Protein AF-A0A1W9SQS2-F1 (afdb_monomer_lite)

Sequence (354 aa):
MLYKYLKILIVVFVVSATQNLIAQIPEGYYSTTDGLTGEALKTALYNIIKNHVEFPYTSSGTDVWDILKETDKDTVNPENVILLYTGWTMDAALEYNNENGWSREHVWAKSHGDFGTEKGAGTDVHAIRPSDITVNSARSNHDFSAGGNIYIDADGTTGCRRTSNSWEPRDVVKGDVARMIFYMATRYEGEGEEPDLEIVDYVNSSQNKEPIHGKFSDLYEWHLKDTVSSWEQNRNDIIYYQYQGNRNPFIDHPEFVEKIWGNFVFANKIEDIYQINVYPNPFNNYINVELGCKDVNSNKIKIQLFDVYGKLLRNIKSDSSLVSIPCSDLSTGIYIMKFIFIDNSVKRKILFKN

Secondary structure (DSSP, 8-state):
---------------------PPP--TTTTGGGTT--HHHHHHHHHHHHSSPPPPPSS-SSS-HHHHHHHHTB-SS-TTEEE-TTT--EEETT-BT-TTSSEEEEESS-TTTTT-TTSTTTTT-TTSEEEEEHHHHHHHTTPEES--SEEEEETTEEEEEEE-SSEEE--GGGHHHHHHHHHHHHHH-B--TTS-B-EE-SSSS--TT--SEE--HHHHHHHHHHSPPPHHHHHHHHHIIIIISS---HHHH-TTHHHHHHHHHHHHHHHHHHH-EEEE-SS-SSEEEEEE--SS-S---EEEEEEETT--EEEEEEE-SSEEEEE-TTSPSSEEEEEEEETTT----EEEEE-

pLDDT: mean 87.2, std 16.37, range [36.44, 98.88]

Radius of gyration: 26.33 Å; chains: 1; bounding box: 63×77×102 Å

Structure (mmCIF, N/CA/C/O backbone):
data_AF-A0A1W9SQS2-F1
#
_entry.id   AF-A0A1W9SQS2-F1
#
loop_
_atom_site.group_PDB
_atom_site.id
_atom_site.type_symbol
_atom_site.label_atom_id
_atom_site.label_alt_id
_atom_site.label_comp_id
_atom_site.label_asym_id
_atom_site.label_entity_id
_atom_site.label_seq_id
_atom_site.pdbx_PDB_ins_code
_atom_site.Cartn_x
_atom_site.Cartn_y
_atom_site.Cartn_z
_atom_site.occupancy
_atom_site.B_iso_or_equiv
_atom_site.auth_seq_id
_atom_site.auth_comp_id
_atom_site.auth_asym_id
_atom_site.auth_atom_id
_atom_site.pdbx_PDB_model_num
ATOM 1 N N . MET A 1 1 ? -1.241 -54.318 -63.470 1.00 48.81 1 MET A N 1
ATOM 2 C CA . MET A 1 1 ? -0.338 -54.403 -62.304 1.00 48.81 1 MET A CA 1
ATOM 3 C C . MET A 1 1 ? 0.386 -53.077 -62.142 1.00 48.81 1 MET A C 1
ATOM 5 O O . MET A 1 1 ? 1.302 -52.839 -62.910 1.00 48.81 1 MET A O 1
ATOM 9 N N . LEU A 1 2 ? -0.038 -52.224 -61.205 1.00 36.44 2 LEU A N 1
ATOM 10 C CA . LEU A 1 2 ? 0.847 -51.399 -60.370 1.00 36.44 2 LEU A CA 1
ATOM 11 C C . LEU A 1 2 ? -0.019 -50.633 -59.354 1.00 36.44 2 LEU A C 1
ATOM 13 O O . LEU A 1 2 ? -0.795 -49.755 -59.715 1.00 36.44 2 LEU A O 1
ATOM 17 N N . TYR A 1 3 ? 0.111 -51.005 -58.081 1.00 47.28 3 TYR A N 1
ATOM 18 C CA . TYR A 1 3 ? -0.191 -50.138 -56.941 1.00 47.28 3 TYR A CA 1
ATOM 19 C C . TYR A 1 3 ? 0.595 -48.821 -57.080 1.00 47.28 3 TYR A C 1
ATOM 21 O O . TYR A 1 3 ? 1.668 -48.854 -57.682 1.00 47.28 3 TYR A O 1
ATOM 29 N N . LYS A 1 4 ? 0.138 -47.718 -56.457 1.00 42.28 4 LYS A N 1
ATOM 30 C CA . LYS A 1 4 ? 0.936 -46.947 -55.472 1.00 42.28 4 LYS A CA 1
ATOM 31 C C . LYS A 1 4 ? 0.263 -45.634 -55.003 1.00 42.28 4 LYS A C 1
ATOM 33 O O . LYS A 1 4 ? 0.210 -44.648 -55.721 1.00 42.28 4 LYS A O 1
ATOM 38 N N . TYR A 1 5 ? -0.120 -45.668 -53.723 1.00 43.69 5 TYR A N 1
ATOM 39 C CA . TYR A 1 5 ? -0.080 -44.608 -52.702 1.00 43.69 5 TYR A CA 1
ATOM 40 C C . TYR A 1 5 ? -1.020 -43.394 -52.782 1.00 43.69 5 TYR A C 1
ATOM 42 O O . TYR A 1 5 ? -0.670 -42.317 -53.253 1.00 43.69 5 TYR A O 1
ATOM 50 N N . LEU A 1 6 ? -2.152 -43.550 -52.092 1.00 44.25 6 LEU A N 1
ATOM 51 C CA . LEU A 1 6 ? -2.862 -42.488 -51.383 1.00 44.25 6 LEU A CA 1
ATOM 52 C C . LEU A 1 6 ? -1.983 -42.012 -50.204 1.00 44.25 6 LEU A C 1
ATOM 54 O O . LEU A 1 6 ? -1.820 -42.737 -49.224 1.00 44.25 6 LEU A O 1
ATOM 58 N N . LYS A 1 7 ? -1.372 -40.825 -50.296 1.00 39.62 7 LYS A N 1
ATOM 59 C CA . LYS A 1 7 ? -0.742 -40.158 -49.144 1.00 39.62 7 LYS A CA 1
ATOM 60 C C . LYS A 1 7 ? -1.776 -39.242 -48.493 1.00 39.62 7 LYS A C 1
ATOM 62 O O . LYS A 1 7 ? -1.996 -38.129 -48.956 1.00 39.62 7 LYS A O 1
ATOM 67 N N . ILE A 1 8 ? -2.410 -39.727 -47.430 1.00 46.62 8 ILE A N 1
ATOM 68 C CA . ILE A 1 8 ? -3.170 -38.883 -46.504 1.00 46.62 8 ILE A CA 1
ATOM 69 C C . ILE A 1 8 ? -2.138 -38.088 -45.700 1.00 46.62 8 ILE A C 1
ATOM 71 O O . ILE A 1 8 ? -1.376 -38.654 -44.918 1.00 46.62 8 ILE A O 1
ATOM 75 N N . LEU A 1 9 ? -2.074 -36.782 -45.946 1.00 42.00 9 LEU A N 1
ATOM 76 C CA . LEU A 1 9 ? -1.275 -35.850 -45.162 1.00 42.00 9 LEU A CA 1
ATOM 77 C C . LEU A 1 9 ? -2.072 -35.527 -43.887 1.00 42.00 9 LEU A C 1
ATOM 79 O O . LEU A 1 9 ? -2.960 -34.679 -43.909 1.00 42.00 9 LEU A O 1
ATOM 83 N N . ILE A 1 10 ? -1.811 -36.238 -42.788 1.00 46.97 10 ILE A N 1
ATOM 84 C CA . ILE A 1 10 ? -2.313 -35.833 -41.469 1.00 46.97 10 ILE A CA 1
ATOM 85 C C . ILE A 1 10 ? -1.389 -34.719 -40.980 1.00 46.97 10 ILE A C 1
ATOM 87 O O . ILE A 1 10 ? -0.289 -34.977 -40.494 1.00 46.97 10 ILE A O 1
ATOM 91 N N . VAL A 1 11 ? -1.819 -33.471 -41.150 1.00 48.38 11 VAL A N 1
ATOM 92 C CA . VAL A 1 11 ? -1.207 -32.328 -40.469 1.00 48.38 11 VAL A CA 1
ATOM 93 C C . VAL A 1 11 ? -1.684 -32.381 -39.021 1.00 48.38 11 VAL A C 1
ATOM 95 O O . VAL A 1 11 ? -2.806 -31.987 -38.712 1.00 48.38 11 VAL A O 1
ATOM 98 N N . VAL A 1 12 ? -0.854 -32.928 -38.134 1.00 46.06 12 VAL A N 1
ATOM 99 C CA . VAL A 1 12 ? -1.066 -32.819 -36.688 1.00 46.06 12 VAL A CA 1
ATOM 100 C C . VAL A 1 12 ? -0.659 -31.405 -36.288 1.00 46.06 12 VAL A C 1
ATOM 102 O O . VAL A 1 12 ? 0.525 -31.092 -36.192 1.00 46.06 12 VAL A O 1
ATOM 105 N N . PHE A 1 13 ? -1.648 -30.535 -36.099 1.00 45.31 13 PHE A N 1
ATOM 106 C CA . PHE A 1 13 ? -1.453 -29.235 -35.470 1.00 45.31 13 PHE A CA 1
ATOM 107 C C . PHE A 1 13 ? -1.205 -29.486 -33.976 1.00 45.31 13 PHE A C 1
ATOM 109 O O . PHE A 1 13 ? -2.142 -29.698 -33.207 1.00 45.31 13 PHE A O 1
ATOM 116 N N . VAL A 1 14 ? 0.063 -29.539 -33.563 1.00 46.09 14 VAL A N 1
ATOM 117 C CA . VAL A 1 14 ? 0.416 -29.517 -32.140 1.00 46.09 14 VAL A CA 1
ATOM 118 C C . VAL A 1 14 ? 0.237 -28.077 -31.675 1.00 46.09 14 VAL A C 1
ATOM 120 O O . VAL A 1 14 ? 1.126 -27.246 -31.829 1.00 46.09 14 VAL A O 1
ATOM 123 N N . VAL A 1 15 ? -0.947 -27.766 -31.152 1.00 48.12 15 VAL A N 1
ATOM 124 C CA . VAL A 1 15 ? -1.151 -26.558 -30.353 1.00 48.12 15 VAL A CA 1
ATOM 125 C C . VAL A 1 15 ? -0.435 -26.807 -29.031 1.00 48.12 15 VAL A C 1
ATOM 127 O O . VAL A 1 15 ? -0.965 -27.460 -28.136 1.00 48.12 15 VAL A O 1
ATOM 130 N N . SER A 1 16 ? 0.808 -26.345 -28.924 1.00 50.16 16 SER A N 1
ATOM 131 C CA . SER A 1 16 ? 1.494 -26.220 -27.643 1.00 50.16 16 SER A CA 1
ATOM 132 C C . SER A 1 16 ? 0.783 -25.129 -26.846 1.00 50.16 16 SER A C 1
ATOM 134 O O . SER A 1 16 ? 1.109 -23.950 -26.960 1.00 50.16 16 SER A O 1
ATOM 136 N N . ALA A 1 17 ? -0.240 -25.521 -26.088 1.00 46.16 17 ALA A N 1
ATOM 137 C CA . ALA A 1 17 ? -0.819 -24.681 -25.055 1.00 46.16 17 ALA A CA 1
ATOM 138 C C . ALA A 1 17 ? 0.253 -24.491 -23.978 1.00 46.16 17 ALA A C 1
ATOM 140 O O . ALA A 1 17 ? 0.501 -25.385 -23.171 1.00 46.16 17 ALA A O 1
ATOM 141 N N . THR A 1 18 ? 0.933 -23.348 -23.996 1.00 43.19 18 THR A N 1
ATOM 142 C CA . THR A 1 18 ? 1.739 -22.895 -22.865 1.00 43.19 18 THR A CA 1
ATOM 143 C C . THR A 1 18 ? 0.769 -22.609 -21.727 1.00 43.19 18 THR A C 1
ATOM 145 O O . THR A 1 18 ? 0.146 -21.550 -21.672 1.00 43.19 18 THR A O 1
ATOM 148 N N . GLN A 1 19 ? 0.555 -23.598 -20.864 1.00 40.56 19 GLN A N 1
ATOM 149 C CA . GLN A 1 19 ? -0.128 -23.373 -19.602 1.00 40.56 19 GLN A CA 1
ATOM 150 C C . GLN A 1 19 ? 0.825 -22.549 -18.738 1.00 40.56 19 GLN A C 1
ATOM 152 O O . GLN A 1 19 ? 1.837 -23.066 -18.270 1.00 40.56 19 GLN A O 1
ATOM 157 N N . ASN A 1 20 ? 0.528 -21.260 -18.574 1.00 43.19 20 ASN A N 1
ATOM 158 C CA . ASN A 1 20 ? 1.129 -20.473 -17.507 1.00 43.19 20 ASN A CA 1
ATOM 159 C C . ASN A 1 20 ? 0.645 -21.099 -16.196 1.00 43.19 20 ASN A C 1
ATOM 161 O O . ASN A 1 20 ? -0.518 -20.949 -15.822 1.00 43.19 20 ASN A O 1
ATOM 165 N N . LEU A 1 21 ? 1.507 -21.889 -15.560 1.00 48.47 21 LEU A N 1
ATOM 166 C CA . LEU A 1 21 ? 1.295 -22.363 -14.201 1.00 48.47 21 LEU A CA 1
ATOM 167 C C . LEU A 1 21 ? 1.364 -21.126 -13.302 1.00 48.47 21 LEU A C 1
ATOM 169 O O . LEU A 1 21 ? 2.455 -20.641 -13.020 1.00 48.47 21 LEU A O 1
ATOM 173 N N . ILE A 1 22 ? 0.209 -20.592 -12.901 1.00 57.31 22 ILE A N 1
ATOM 174 C CA . ILE A 1 22 ? 0.148 -19.674 -11.758 1.00 57.31 22 ILE A CA 1
ATOM 175 C C . ILE A 1 22 ? 0.667 -20.472 -10.565 1.00 57.31 22 ILE A C 1
ATOM 177 O O . ILE A 1 22 ? 0.225 -21.608 -10.350 1.00 57.31 22 ILE A O 1
ATOM 181 N N . ALA A 1 23 ? 1.647 -19.933 -9.845 1.00 71.88 23 ALA A N 1
ATOM 182 C CA . ALA A 1 23 ? 2.181 -20.649 -8.707 1.00 71.88 23 ALA A CA 1
ATOM 183 C C . ALA A 1 23 ? 1.129 -20.617 -7.588 1.00 71.88 23 ALA A C 1
ATOM 185 O O . ALA A 1 23 ? 0.500 -19.602 -7.305 1.00 71.88 23 ALA A O 1
ATOM 186 N N . GLN A 1 24 ? 0.845 -21.777 -7.005 1.00 84.25 24 GLN A N 1
ATOM 187 C CA . GLN A 1 24 ? -0.217 -21.897 -6.012 1.00 84.25 24 GLN A CA 1
ATOM 188 C C . GLN A 1 24 ? 0.295 -21.444 -4.647 1.00 84.25 24 GLN A C 1
ATOM 190 O O . GLN A 1 24 ? 1.394 -21.831 -4.272 1.00 84.25 24 GLN A O 1
ATOM 195 N N . ILE A 1 25 ? -0.528 -20.732 -3.868 1.00 93.44 25 ILE A N 1
ATOM 196 C CA . ILE A 1 25 ? -0.265 -20.458 -2.445 1.00 93.44 25 ILE A CA 1
ATOM 197 C C . ILE A 1 25 ? 0.281 -21.734 -1.772 1.00 93.44 25 ILE A C 1
ATOM 199 O O . ILE A 1 25 ? -0.344 -22.793 -1.913 1.00 93.44 25 ILE A O 1
ATOM 203 N N . PRO A 1 26 ? 1.422 -21.665 -1.058 1.00 94.25 26 PRO A N 1
ATOM 204 C CA . PRO A 1 26 ? 2.010 -22.837 -0.424 1.00 94.25 26 PRO A CA 1
ATOM 205 C C . PRO A 1 26 ? 0.996 -23.560 0.462 1.00 94.25 26 PRO A C 1
ATOM 207 O O . PRO A 1 26 ? 0.215 -22.933 1.183 1.00 94.25 26 PRO A O 1
ATOM 210 N N . GLU A 1 27 ? 1.003 -24.889 0.416 1.00 94.38 27 GLU A N 1
ATOM 211 C CA . GLU A 1 27 ? 0.073 -25.685 1.210 1.00 94.38 27 GLU A CA 1
ATOM 212 C C . GLU A 1 27 ? 0.219 -25.349 2.703 1.00 94.38 27 GLU A C 1
ATOM 214 O O . GLU A 1 27 ? 1.319 -25.336 3.253 1.00 94.38 27 GLU A O 1
ATOM 219 N N . GLY A 1 28 ? -0.904 -25.035 3.352 1.00 95.62 28 GLY A N 1
ATOM 220 C CA . GLY A 1 28 ? -0.936 -24.679 4.770 1.00 95.62 28 GLY A CA 1
ATOM 221 C C . GLY A 1 28 ? -0.440 -23.269 5.113 1.00 95.62 28 GLY A C 1
ATOM 222 O O . GLY A 1 28 ? -0.436 -22.934 6.293 1.00 95.62 28 GLY A O 1
ATOM 223 N N . TYR A 1 29 ? -0.082 -22.421 4.137 1.00 97.69 29 TYR A N 1
ATOM 224 C CA . TYR A 1 29 ? 0.483 -21.086 4.402 1.00 97.69 29 TYR A CA 1
ATOM 225 C C . TYR A 1 29 ? -0.394 -20.214 5.324 1.00 97.69 29 TYR A C 1
ATOM 227 O O . TYR A 1 29 ? 0.127 -19.495 6.171 1.00 97.69 29 TYR A O 1
ATOM 235 N N . TYR A 1 30 ? -1.724 -20.335 5.219 1.00 98.12 30 TYR A N 1
ATOM 236 C CA . TYR A 1 30 ? -2.699 -19.590 6.029 1.00 98.12 30 TYR A CA 1
ATOM 237 C C . TYR A 1 30 ? -3.436 -20.437 7.083 1.00 98.12 30 TYR A C 1
ATOM 239 O O . TYR A 1 30 ? -4.442 -19.985 7.628 1.00 98.12 30 TYR A O 1
ATOM 247 N N . SER A 1 31 ? -2.973 -21.649 7.418 1.00 96.75 31 SER A N 1
ATOM 248 C CA . SER A 1 31 ? -3.730 -22.571 8.291 1.00 96.75 31 SER A CA 1
ATOM 249 C C . SER A 1 31 ? -3.995 -22.035 9.705 1.00 96.75 31 SER A C 1
ATOM 251 O O . SER A 1 31 ? -4.914 -22.480 10.383 1.00 96.75 31 SER A O 1
ATOM 253 N N . THR A 1 32 ? -3.193 -21.082 10.185 1.00 96.44 32 THR A N 1
ATOM 254 C CA . THR A 1 32 ? -3.373 -20.453 11.505 1.00 96.44 32 THR A CA 1
ATOM 255 C C . THR A 1 32 ? -4.452 -19.368 11.519 1.00 96.44 32 THR A C 1
ATOM 257 O O . THR A 1 32 ? -4.735 -18.818 12.580 1.00 96.44 32 THR A O 1
ATOM 260 N N . THR A 1 33 ? -5.062 -19.057 10.370 1.00 97.12 33 THR A N 1
ATOM 261 C CA . THR A 1 33 ? -6.079 -18.000 10.229 1.00 97.12 33 THR A CA 1
ATOM 262 C C . THR A 1 33 ? -7.518 -18.504 10.380 1.00 97.12 33 THR A C 1
ATOM 264 O O . THR A 1 33 ? -8.450 -17.698 10.456 1.00 97.12 33 THR A O 1
ATOM 267 N N . ASP A 1 34 ? -7.715 -19.824 10.454 1.00 93.81 34 ASP A N 1
ATOM 268 C CA . ASP A 1 34 ? -9.033 -20.458 10.442 1.00 93.81 34 ASP A CA 1
ATOM 269 C C . ASP A 1 34 ? -9.946 -19.946 11.567 1.00 93.81 34 ASP A C 1
ATOM 271 O O . ASP A 1 34 ? -9.650 -20.044 12.758 1.00 93.81 34 ASP A O 1
ATOM 275 N N . GLY A 1 35 ? -11.099 -19.397 11.173 1.00 91.38 35 GLY A N 1
ATOM 276 C CA . GLY A 1 35 ? -12.113 -18.878 12.094 1.00 91.38 35 GLY A CA 1
ATOM 277 C C . GLY A 1 35 ? -11.743 -17.576 12.816 1.00 91.38 35 GLY A C 1
ATOM 278 O O . GLY A 1 35 ? -12.537 -17.108 13.633 1.00 91.38 35 GLY A O 1
ATOM 279 N N . LEU A 1 36 ? -10.584 -16.976 12.529 1.00 90.25 36 LEU A N 1
ATOM 280 C CA . LEU A 1 36 ? -10.157 -15.723 13.149 1.00 90.25 36 LEU A CA 1
ATOM 281 C C . LEU A 1 36 ? -10.765 -14.496 12.450 1.00 90.25 36 LEU A C 1
ATOM 283 O O . LEU A 1 36 ? -11.031 -14.495 11.247 1.00 90.25 36 LEU A O 1
ATOM 287 N N . THR A 1 37 ? -10.952 -13.421 13.221 1.00 91.19 37 THR A N 1
ATOM 288 C CA . THR A 1 37 ? -11.418 -12.098 12.760 1.00 91.19 37 THR A CA 1
ATOM 289 C C . THR A 1 37 ? -10.785 -10.988 13.603 1.00 91.19 37 THR A C 1
ATOM 291 O O . THR A 1 37 ? -10.298 -11.258 14.704 1.00 91.19 37 THR A O 1
ATOM 294 N N . GLY A 1 38 ? -10.852 -9.739 13.139 1.00 88.06 38 GLY A N 1
ATOM 295 C CA . GLY A 1 38 ? -10.332 -8.566 13.844 1.00 88.06 38 GLY A CA 1
ATOM 296 C C . GLY A 1 38 ? -8.836 -8.674 14.131 1.00 88.06 38 GLY A C 1
ATOM 297 O O . GLY A 1 38 ? -8.092 -9.285 13.363 1.00 88.06 38 GLY A O 1
ATOM 298 N N . GLU A 1 39 ? -8.419 -8.146 15.282 1.00 87.19 39 GLU A N 1
ATOM 299 C CA . GLU A 1 39 ? -7.020 -8.181 15.733 1.00 87.19 39 GLU A CA 1
ATOM 300 C C . GLU A 1 39 ? -6.436 -9.594 15.781 1.00 87.19 39 GLU A C 1
ATOM 302 O O . GLU A 1 39 ? -5.292 -9.797 15.403 1.00 87.19 39 GLU A O 1
ATOM 307 N N . ALA A 1 40 ? -7.223 -10.608 16.161 1.00 88.50 40 ALA A N 1
ATOM 308 C CA . ALA A 1 40 ? -6.721 -11.982 16.202 1.00 88.50 40 ALA A CA 1
ATOM 309 C C . ALA A 1 40 ? -6.302 -12.485 14.809 1.00 88.50 40 ALA A C 1
ATOM 311 O O . ALA A 1 40 ? -5.278 -13.155 14.681 1.00 88.50 40 ALA A O 1
ATOM 312 N N . LEU A 1 41 ? -7.066 -12.140 13.765 1.00 96.69 41 LEU A N 1
ATOM 313 C CA . LEU A 1 41 ? -6.700 -12.458 12.383 1.00 96.69 41 LEU A CA 1
ATOM 314 C C . LEU A 1 41 ? -5.499 -11.625 11.928 1.00 96.69 41 LEU A C 1
ATOM 316 O O . LEU A 1 41 ? -4.572 -12.186 11.350 1.00 96.69 41 LEU A O 1
ATOM 320 N N . LYS A 1 42 ? -5.482 -10.320 12.228 1.00 96.69 42 LYS A N 1
ATOM 321 C CA . LYS A 1 42 ? -4.363 -9.427 11.894 1.00 96.69 42 LYS A CA 1
ATOM 322 C C . LYS A 1 42 ? -3.048 -9.934 12.493 1.00 96.69 42 LYS A C 1
ATOM 324 O O . LYS A 1 42 ? -2.087 -10.137 11.761 1.00 96.69 42 LYS A O 1
ATOM 329 N N . THR A 1 43 ? -3.037 -10.274 13.783 1.00 94.75 43 THR A N 1
ATOM 330 C CA . THR A 1 43 ? -1.876 -10.854 14.473 1.00 94.75 43 THR A CA 1
ATOM 331 C C . THR A 1 43 ? -1.472 -12.214 13.894 1.00 94.75 43 THR A C 1
ATOM 333 O O . THR A 1 43 ? -0.281 -12.511 13.792 1.00 94.75 43 THR A O 1
ATOM 336 N N . ALA A 1 44 ? -2.422 -13.075 13.512 1.00 97.94 44 ALA A N 1
ATOM 337 C CA . ALA A 1 44 ? -2.091 -14.349 12.870 1.00 97.94 44 ALA A CA 1
ATOM 338 C C . ALA A 1 44 ? -1.394 -14.132 11.517 1.00 97.94 44 ALA A C 1
ATOM 340 O O . ALA A 1 44 ? -0.368 -14.757 11.257 1.00 97.94 44 ALA A O 1
ATOM 341 N N . LEU A 1 45 ? -1.904 -13.205 10.701 1.00 98.75 45 LEU A N 1
ATOM 342 C CA . LEU A 1 45 ? -1.294 -12.822 9.429 1.00 98.75 45 LEU A CA 1
ATOM 343 C C . LEU A 1 45 ? 0.078 -12.181 9.618 1.00 98.75 45 LEU A C 1
ATOM 345 O O . LEU A 1 45 ? 1.016 -12.610 8.956 1.00 98.75 45 LEU A O 1
ATOM 349 N N . TYR A 1 46 ? 0.216 -11.240 10.555 1.00 98.25 46 TYR A N 1
ATOM 350 C CA . TYR A 1 46 ? 1.497 -10.658 10.956 1.00 98.25 46 TYR A CA 1
ATOM 351 C C . TYR A 1 46 ? 2.537 -11.751 11.231 1.00 98.25 46 TYR A C 1
ATOM 353 O O . TYR A 1 46 ? 3.617 -11.750 10.649 1.00 98.25 46 TYR A O 1
ATOM 361 N N . ASN A 1 47 ? 2.188 -12.752 12.046 1.00 98.12 47 ASN A N 1
ATOM 362 C CA . ASN A 1 47 ? 3.093 -13.856 12.365 1.00 98.12 47 ASN A CA 1
ATOM 363 C C . ASN A 1 47 ? 3.447 -14.748 11.162 1.00 98.12 47 ASN A C 1
ATOM 365 O O . ASN A 1 47 ? 4.521 -15.345 11.174 1.00 98.12 47 ASN A O 1
ATOM 369 N N . ILE A 1 48 ? 2.577 -14.851 10.150 1.00 98.44 48 ILE A N 1
ATOM 370 C CA . ILE A 1 48 ? 2.861 -15.577 8.900 1.00 98.44 48 ILE A CA 1
ATOM 371 C C . ILE A 1 48 ? 3.856 -14.799 8.030 1.00 98.44 48 ILE A C 1
ATOM 373 O O . ILE A 1 48 ? 4.737 -15.401 7.418 1.00 98.44 48 ILE A O 1
ATOM 377 N N . ILE A 1 49 ? 3.697 -13.476 7.944 1.00 98.44 49 ILE A N 1
ATOM 378 C CA . ILE A 1 49 ? 4.416 -12.644 6.965 1.00 98.44 49 ILE A CA 1
ATOM 379 C C . ILE A 1 49 ? 5.645 -11.928 7.537 1.00 98.44 49 ILE A C 1
ATOM 381 O O . ILE A 1 49 ? 6.422 -11.363 6.760 1.00 98.44 49 ILE A O 1
ATOM 385 N N . LYS A 1 50 ? 5.826 -11.936 8.865 1.00 94.94 50 LYS A N 1
ATOM 386 C CA . LYS A 1 50 ? 7.025 -11.420 9.537 1.00 94.94 50 LYS A CA 1
ATOM 387 C C . LYS A 1 50 ? 8.236 -12.325 9.305 1.00 94.94 50 LYS A C 1
ATOM 389 O O . LYS A 1 50 ? 8.085 -13.527 9.115 1.00 94.94 50 LYS A O 1
ATOM 394 N N . ASN A 1 51 ? 9.442 -11.759 9.363 1.00 93.31 51 ASN A N 1
ATOM 395 C CA . ASN A 1 51 ? 10.714 -12.439 9.053 1.00 93.31 51 ASN A CA 1
ATOM 396 C C . ASN A 1 51 ? 10.898 -12.833 7.577 1.00 93.31 51 ASN A C 1
ATOM 398 O O . ASN A 1 51 ? 11.464 -13.884 7.268 1.00 93.31 51 ASN A O 1
ATOM 402 N N . HIS A 1 52 ? 10.424 -11.994 6.661 1.00 97.44 52 HIS A N 1
ATOM 403 C CA . HIS A 1 52 ? 10.745 -12.138 5.247 1.00 97.44 52 HIS A CA 1
ATOM 404 C C . HIS A 1 52 ? 12.227 -11.844 4.967 1.00 97.44 52 HIS A C 1
ATOM 406 O O . HIS A 1 52 ? 12.918 -11.207 5.760 1.00 97.44 52 HIS A O 1
ATOM 412 N N . VAL A 1 53 ? 12.730 -12.316 3.828 1.00 98.31 53 VAL A N 1
ATOM 413 C CA . VAL A 1 53 ? 14.093 -12.030 3.368 1.00 98.31 53 VAL A CA 1
ATOM 414 C C . VAL A 1 53 ? 14.178 -10.577 2.907 1.00 98.31 53 VAL A C 1
ATOM 416 O O . VAL A 1 53 ? 13.443 -10.158 2.017 1.00 98.31 53 VAL A O 1
ATOM 419 N N . GLU A 1 54 ? 15.103 -9.818 3.489 1.00 97.69 54 GLU A N 1
ATOM 420 C CA . GLU A 1 54 ? 15.267 -8.390 3.209 1.00 97.69 54 GLU A CA 1
ATOM 421 C C . GLU A 1 54 ? 16.418 -8.105 2.238 1.00 97.69 54 GLU A C 1
ATOM 423 O O . GLU A 1 54 ? 17.593 -8.434 2.485 1.00 97.69 54 GLU A O 1
ATOM 428 N N . PHE A 1 55 ? 16.094 -7.390 1.165 1.00 98.50 55 PHE A N 1
ATOM 429 C CA . PHE A 1 55 ? 17.043 -6.948 0.150 1.00 98.50 55 PHE A CA 1
ATOM 430 C C . PHE A 1 55 ? 17.477 -5.501 0.407 1.00 98.50 55 PHE A C 1
ATOM 432 O O . PHE A 1 55 ? 16.704 -4.707 0.938 1.00 98.50 55 PHE A O 1
ATOM 439 N N . PRO A 1 56 ? 18.733 -5.136 0.100 1.00 98.38 56 PRO A N 1
ATOM 440 C CA . PRO A 1 56 ? 19.178 -3.754 0.230 1.00 98.38 56 PRO A CA 1
ATOM 441 C C . PRO A 1 56 ? 18.410 -2.849 -0.736 1.00 98.38 56 PRO A C 1
ATOM 443 O O . PRO A 1 56 ? 18.004 -3.282 -1.811 1.00 98.38 56 PRO A O 1
ATOM 446 N N . TYR A 1 57 ? 18.274 -1.569 -0.380 1.00 98.00 57 TYR A N 1
ATOM 447 C CA . TYR A 1 57 ? 17.651 -0.593 -1.268 1.00 98.00 57 TYR A CA 1
ATOM 448 C C . TYR A 1 57 ? 18.428 -0.492 -2.584 1.00 98.00 57 TYR A C 1
ATOM 450 O O . TYR A 1 57 ? 17.865 -0.759 -3.636 1.00 98.00 57 TYR A O 1
ATOM 458 N N . THR A 1 58 ? 19.729 -0.188 -2.528 1.00 97.69 58 THR A N 1
ATOM 459 C CA . THR A 1 58 ? 20.634 -0.219 -3.688 1.00 97.69 58 THR A CA 1
ATOM 460 C C . THR A 1 58 ? 21.921 -0.959 -3.338 1.00 97.69 58 THR A C 1
ATOM 462 O O . THR A 1 58 ? 22.497 -0.713 -2.276 1.00 97.69 58 THR A O 1
ATOM 465 N N . SER A 1 59 ? 22.391 -1.851 -4.209 1.00 97.19 59 SER A N 1
ATOM 466 C CA . SER A 1 59 ? 23.645 -2.581 -4.007 1.00 97.19 59 SER A CA 1
ATOM 467 C C . SER A 1 59 ? 24.275 -3.064 -5.319 1.00 97.19 59 SER A C 1
ATOM 469 O O . SER A 1 59 ? 23.742 -2.840 -6.394 1.00 97.19 59 SER A O 1
ATOM 471 N N . SER A 1 60 ? 25.445 -3.706 -5.240 1.00 96.00 60 SER A N 1
ATOM 472 C CA . SER A 1 60 ? 26.071 -4.369 -6.396 1.00 96.00 60 SER A CA 1
ATOM 473 C C . SER A 1 60 ? 25.622 -5.824 -6.595 1.00 96.00 60 SER A C 1
ATOM 475 O O . SER A 1 60 ? 26.027 -6.452 -7.569 1.00 96.00 60 SER A O 1
ATOM 477 N N . GLY A 1 61 ? 24.886 -6.391 -5.636 1.00 97.38 61 GLY A N 1
ATOM 478 C CA . GLY A 1 61 ? 24.142 -7.641 -5.804 1.00 97.38 61 GLY A CA 1
ATOM 479 C C . GLY A 1 61 ? 22.651 -7.345 -5.958 1.00 97.38 61 GLY A C 1
ATOM 480 O O . GLY A 1 61 ? 22.282 -6.185 -6.101 1.00 97.38 61 GLY A O 1
ATOM 481 N N . THR A 1 62 ? 21.808 -8.377 -5.855 1.00 98.38 62 THR A N 1
ATOM 482 C CA . THR A 1 62 ? 20.350 -8.216 -5.948 1.00 98.38 62 THR A CA 1
ATOM 483 C C . THR A 1 62 ? 19.837 -7.181 -4.952 1.00 98.38 62 THR A C 1
ATOM 485 O O . THR A 1 62 ? 20.007 -7.340 -3.738 1.00 98.38 62 THR A O 1
ATOM 488 N N . ASP A 1 63 ? 19.196 -6.144 -5.474 1.00 98.69 63 ASP A N 1
ATOM 489 C CA . ASP A 1 63 ? 18.581 -5.069 -4.706 1.00 98.69 63 ASP A CA 1
ATOM 490 C C . ASP A 1 63 ? 17.126 -4.814 -5.139 1.00 98.69 63 ASP A C 1
ATOM 492 O O . ASP A 1 63 ? 16.554 -5.550 -5.946 1.00 98.69 63 ASP A O 1
ATOM 496 N N . VAL A 1 64 ? 16.492 -3.785 -4.570 1.00 98.75 64 VAL A N 1
ATOM 497 C CA . VAL A 1 64 ? 15.099 -3.449 -4.899 1.00 98.75 64 VAL A CA 1
ATOM 498 C C . VAL A 1 64 ? 14.913 -3.148 -6.391 1.00 98.75 64 VAL A C 1
ATOM 500 O O . VAL A 1 64 ? 13.873 -3.502 -6.935 1.00 98.75 64 VAL A O 1
ATOM 503 N N . TRP A 1 65 ? 15.871 -2.521 -7.078 1.00 98.56 65 TRP A N 1
ATOM 504 C CA . TRP A 1 65 ? 15.720 -2.238 -8.508 1.00 98.56 65 TRP A CA 1
ATOM 505 C C . TRP A 1 65 ? 15.645 -3.516 -9.336 1.00 98.56 65 TRP A C 1
ATOM 507 O O . TRP A 1 65 ? 14.738 -3.654 -10.158 1.00 98.56 65 TRP A O 1
ATOM 517 N N . ASP A 1 66 ? 16.551 -4.460 -9.075 1.00 98.69 66 ASP A N 1
ATOM 518 C CA . ASP A 1 66 ? 16.575 -5.754 -9.761 1.00 98.69 66 ASP A CA 1
ATOM 519 C C . ASP A 1 66 ? 15.258 -6.511 -9.573 1.00 98.69 66 ASP A C 1
ATOM 521 O O . ASP A 1 66 ? 14.725 -7.092 -10.517 1.00 98.69 66 ASP A O 1
ATOM 525 N N . ILE A 1 67 ? 14.701 -6.468 -8.361 1.00 98.81 67 ILE A N 1
ATOM 526 C CA . ILE A 1 67 ? 13.434 -7.132 -8.051 1.00 98.81 67 ILE A CA 1
ATOM 527 C C . ILE A 1 67 ? 12.281 -6.489 -8.821 1.00 98.81 67 ILE A C 1
ATOM 529 O O . ILE A 1 67 ? 11.466 -7.201 -9.406 1.00 98.81 67 ILE A O 1
ATOM 533 N N . LEU A 1 68 ? 12.216 -5.155 -8.872 1.00 98.81 68 LEU A N 1
ATOM 534 C CA . LEU A 1 68 ? 11.139 -4.455 -9.576 1.00 98.81 68 LEU A CA 1
ATOM 535 C C . LEU A 1 68 ? 11.161 -4.686 -11.088 1.00 98.81 68 LEU A C 1
ATOM 537 O O . LEU A 1 68 ? 10.104 -4.746 -11.715 1.00 98.81 68 LEU A O 1
ATOM 541 N N . LYS A 1 69 ? 12.347 -4.881 -11.671 1.00 98.69 69 LYS A N 1
ATOM 542 C CA . LYS A 1 69 ? 12.488 -5.282 -13.078 1.00 98.69 69 LYS A CA 1
ATOM 543 C C . LYS A 1 69 ? 11.885 -6.650 -13.372 1.00 98.69 69 LYS A C 1
ATOM 545 O O . LYS A 1 69 ? 11.499 -6.901 -14.508 1.00 98.69 69 LYS A O 1
ATOM 550 N N . GLU A 1 70 ? 11.788 -7.522 -12.374 1.00 98.62 70 GLU A N 1
ATOM 551 C CA . GLU A 1 70 ? 11.133 -8.822 -12.505 1.00 98.62 70 GLU A CA 1
ATOM 552 C C . GLU A 1 70 ? 9.645 -8.756 -12.144 1.00 98.62 70 GLU A C 1
ATOM 554 O O . GLU A 1 70 ? 8.818 -9.302 -12.875 1.00 98.62 70 GLU A O 1
ATOM 559 N N . THR A 1 71 ? 9.271 -8.059 -11.066 1.00 98.44 71 THR A N 1
ATOM 560 C CA . THR A 1 71 ? 7.872 -7.998 -10.609 1.00 98.44 71 THR A CA 1
ATOM 561 C C . THR A 1 71 ? 6.965 -7.165 -11.502 1.00 98.44 71 THR A C 1
ATOM 563 O O . THR A 1 71 ? 5.764 -7.429 -11.554 1.00 98.44 71 THR A O 1
ATOM 566 N N . ASP A 1 72 ? 7.519 -6.159 -12.180 1.00 98.56 72 ASP A N 1
ATOM 567 C CA . ASP A 1 72 ? 6.771 -5.190 -12.981 1.00 98.56 72 ASP A CA 1
ATOM 568 C C . ASP A 1 72 ? 7.170 -5.214 -14.470 1.00 98.56 72 ASP A C 1
ATOM 570 O O . ASP A 1 72 ? 6.877 -4.278 -15.216 1.00 98.56 72 ASP A O 1
ATOM 574 N N . LYS A 1 73 ? 7.815 -6.304 -14.907 1.00 98.38 73 LYS A N 1
ATOM 575 C CA . LYS A 1 73 ? 8.278 -6.540 -16.282 1.00 98.38 73 LYS A CA 1
ATOM 576 C C . LYS A 1 73 ? 7.150 -6.463 -17.304 1.00 98.38 73 LYS A C 1
ATOM 578 O O . LYS A 1 73 ? 6.211 -7.258 -17.265 1.00 98.38 73 LYS A O 1
ATOM 583 N N . ASP A 1 74 ? 7.270 -5.574 -18.280 1.00 97.69 74 ASP A N 1
ATOM 584 C CA . ASP A 1 74 ? 6.281 -5.457 -19.345 1.00 97.69 74 ASP A CA 1
ATOM 585 C C . ASP A 1 74 ? 6.246 -6.734 -20.209 1.00 97.69 74 ASP A C 1
ATOM 587 O O . ASP A 1 74 ? 7.223 -7.137 -20.840 1.00 97.69 74 ASP A O 1
ATOM 591 N N . THR A 1 75 ? 5.083 -7.389 -20.249 1.00 93.62 75 THR A N 1
ATOM 592 C CA . THR A 1 75 ? 4.878 -8.631 -21.016 1.00 93.62 75 THR A CA 1
ATOM 593 C C . THR A 1 75 ? 4.943 -8.445 -22.532 1.00 93.62 75 THR A C 1
ATOM 595 O O . THR A 1 75 ? 5.116 -9.425 -23.257 1.00 93.62 75 THR A O 1
ATOM 598 N N . VAL A 1 76 ? 4.791 -7.212 -23.024 1.00 96.00 76 VAL A N 1
ATOM 599 C CA . VAL A 1 76 ? 4.870 -6.876 -24.450 1.00 96.00 76 VAL A CA 1
ATOM 600 C C . VAL A 1 76 ? 6.303 -6.526 -24.842 1.00 96.00 76 VAL A C 1
ATOM 602 O O . VAL A 1 76 ? 6.769 -6.967 -25.893 1.00 96.00 76 VAL A O 1
ATOM 605 N N . ASN A 1 77 ? 7.008 -5.769 -23.998 1.00 96.75 77 ASN A N 1
ATOM 606 C CA . ASN A 1 77 ? 8.419 -5.439 -24.177 1.00 96.75 77 ASN A CA 1
ATOM 607 C C . ASN A 1 77 ? 9.223 -5.770 -22.903 1.00 96.75 77 ASN A C 1
ATOM 609 O O . ASN A 1 77 ? 9.337 -4.910 -22.036 1.00 96.75 77 ASN A O 1
ATOM 613 N N . PRO A 1 78 ? 9.819 -6.972 -22.795 1.00 96.19 78 PRO A N 1
ATOM 614 C CA . PRO A 1 78 ? 10.483 -7.434 -21.570 1.00 96.19 78 PRO A CA 1
ATOM 615 C C . PRO A 1 78 ? 11.700 -6.622 -21.103 1.00 96.19 78 PRO A C 1
ATOM 617 O O . PRO A 1 78 ? 12.152 -6.823 -19.979 1.00 96.19 78 PRO A O 1
ATOM 620 N N . GLU A 1 79 ? 12.226 -5.726 -21.943 1.00 97.75 79 GLU A N 1
ATOM 621 C CA . GLU A 1 79 ? 13.282 -4.770 -21.570 1.00 97.75 79 GLU A CA 1
ATOM 622 C C . GLU A 1 79 ? 12.730 -3.554 -20.805 1.00 97.75 79 GLU A C 1
ATOM 624 O O . GLU A 1 79 ? 13.488 -2.699 -20.354 1.00 97.75 79 GLU A O 1
ATOM 629 N N . ASN A 1 80 ? 11.407 -3.466 -20.653 1.00 98.62 80 ASN A N 1
ATOM 630 C CA . ASN A 1 80 ? 10.728 -2.377 -19.974 1.00 98.62 80 ASN A CA 1
ATOM 631 C C . ASN A 1 80 ? 10.028 -2.838 -18.689 1.00 98.62 80 ASN A C 1
ATOM 633 O O . ASN A 1 80 ? 9.687 -4.009 -18.507 1.00 98.62 80 ASN A O 1
ATOM 637 N N . VAL A 1 81 ? 9.737 -1.866 -17.828 1.00 98.62 81 VAL A N 1
ATOM 638 C CA . VAL A 1 81 ? 8.848 -1.993 -16.669 1.00 98.62 81 VAL A CA 1
ATOM 639 C C . VAL A 1 81 ? 7.569 -1.182 -16.867 1.00 98.62 81 VAL A C 1
ATOM 641 O O . VAL A 1 81 ? 7.570 -0.147 -17.540 1.00 98.62 81 VAL A O 1
ATOM 644 N N . ILE A 1 82 ? 6.476 -1.633 -16.252 1.00 98.50 82 ILE A N 1
ATOM 645 C CA . ILE A 1 82 ? 5.199 -0.913 -16.210 1.00 98.50 82 ILE A CA 1
ATOM 646 C C . ILE A 1 82 ? 5.163 -0.017 -14.967 1.00 98.50 82 ILE A C 1
ATOM 648 O O . ILE A 1 82 ? 5.316 -0.481 -13.839 1.00 98.50 82 ILE A O 1
ATOM 652 N N . LEU A 1 83 ? 4.915 1.277 -15.166 1.00 98.62 83 LEU A N 1
ATOM 653 C CA . LEU A 1 83 ? 4.874 2.272 -14.094 1.00 98.62 83 LEU A CA 1
ATOM 654 C C . LEU A 1 83 ? 3.506 2.270 -13.397 1.00 98.62 83 LEU A C 1
ATOM 656 O O . LEU A 1 83 ? 2.468 2.379 -14.052 1.00 98.62 83 LEU A O 1
ATOM 660 N N . LEU A 1 84 ? 3.492 2.189 -12.063 1.00 98.62 84 LEU A N 1
ATOM 661 C CA . LEU A 1 84 ? 2.288 1.995 -11.244 1.00 98.62 84 LEU A CA 1
ATOM 662 C C . LEU A 1 84 ? 1.174 2.993 -11.594 1.00 98.62 84 LEU A C 1
ATOM 664 O O . LEU A 1 84 ? 0.079 2.606 -12.020 1.00 98.62 84 LEU A O 1
ATOM 668 N N . TYR A 1 85 ? 1.462 4.285 -11.426 1.00 98.38 85 TYR A N 1
ATOM 669 C CA . TYR A 1 85 ? 0.443 5.331 -11.470 1.00 98.38 85 TYR A CA 1
ATOM 670 C C . TYR A 1 85 ? -0.050 5.662 -12.873 1.00 98.38 85 TYR A C 1
ATOM 672 O O . TYR A 1 85 ? -1.218 6.010 -13.019 1.00 98.38 85 TYR A O 1
ATOM 680 N N . THR A 1 86 ? 0.788 5.509 -13.896 1.00 98.12 86 THR A N 1
ATOM 681 C CA . THR A 1 86 ? 0.454 5.899 -15.273 1.00 98.12 86 THR A CA 1
ATOM 682 C C . THR A 1 86 ? 0.115 4.712 -16.170 1.00 98.12 86 THR A C 1
ATOM 684 O O . THR A 1 86 ? -0.615 4.865 -17.147 1.00 98.12 86 THR A O 1
ATOM 687 N N . GLY A 1 87 ? 0.621 3.517 -15.849 1.00 97.44 87 GLY A N 1
ATOM 688 C CA . GLY A 1 87 ? 0.582 2.355 -16.736 1.00 97.44 87 GLY A CA 1
ATOM 689 C C . GLY A 1 87 ? 1.488 2.493 -17.960 1.00 97.44 87 GLY A C 1
ATOM 690 O O . GLY A 1 87 ? 1.389 1.680 -18.876 1.00 97.44 87 GLY A O 1
ATOM 691 N N . TRP A 1 88 ? 2.337 3.523 -18.009 1.00 97.62 88 TRP A N 1
ATOM 692 C CA . TRP A 1 88 ? 3.310 3.683 -19.082 1.00 97.62 88 TRP A CA 1
ATOM 693 C C . TRP A 1 88 ? 4.392 2.614 -18.989 1.00 97.62 88 TRP A C 1
ATOM 695 O O . TRP A 1 88 ? 4.689 2.104 -17.910 1.00 97.62 88 TRP A O 1
ATOM 705 N N . THR A 1 89 ? 4.972 2.294 -20.140 1.00 97.62 89 THR A N 1
ATOM 706 C CA . THR A 1 89 ? 6.111 1.384 -20.264 1.00 97.62 89 THR A CA 1
ATOM 707 C C . THR A 1 89 ? 7.393 2.210 -20.336 1.00 97.62 89 THR A C 1
ATOM 709 O O . THR A 1 89 ? 7.441 3.206 -21.060 1.00 97.62 89 THR A O 1
ATOM 712 N N . MET A 1 90 ? 8.414 1.827 -19.574 1.00 97.56 90 MET A N 1
ATOM 713 C CA . MET A 1 90 ? 9.682 2.552 -19.467 1.00 97.56 90 MET A CA 1
ATOM 714 C C . MET A 1 90 ? 10.849 1.578 -19.539 1.00 97.56 90 MET A C 1
ATOM 716 O O . MET A 1 90 ? 10.782 0.519 -18.924 1.00 97.56 90 MET A O 1
ATOM 720 N N . ASP A 1 91 ? 11.913 1.945 -20.251 1.00 98.19 91 ASP A N 1
ATOM 721 C CA . ASP A 1 91 ? 13.146 1.153 -20.309 1.00 98.19 91 ASP A CA 1
ATOM 722 C C . ASP A 1 91 ? 13.666 0.878 -18.887 1.00 98.19 91 ASP A C 1
ATOM 724 O O . ASP A 1 91 ? 13.912 1.793 -18.090 1.00 98.19 91 ASP A O 1
ATOM 728 N N . ALA A 1 92 ? 13.806 -0.410 -18.567 1.00 98.06 92 ALA A N 1
ATOM 729 C CA . ALA A 1 92 ? 14.209 -0.895 -17.258 1.00 98.06 92 ALA A CA 1
ATOM 730 C C . ALA A 1 92 ? 15.603 -0.392 -16.849 1.00 98.06 92 ALA A C 1
ATOM 732 O O . ALA A 1 92 ? 15.881 -0.291 -15.656 1.00 98.06 92 ALA A O 1
ATOM 733 N N . ALA A 1 93 ? 16.472 -0.047 -17.803 1.00 97.44 93 ALA A N 1
ATOM 734 C CA . ALA A 1 93 ? 17.800 0.498 -17.540 1.00 97.44 93 ALA A CA 1
ATOM 735 C C . ALA A 1 93 ? 17.787 1.976 -17.102 1.00 97.44 93 ALA A C 1
ATOM 737 O O . ALA A 1 93 ? 18.802 2.467 -16.606 1.00 97.44 93 ALA A O 1
ATOM 738 N N . LEU A 1 94 ? 16.666 2.695 -17.248 1.00 97.44 94 LEU A N 1
ATOM 739 C CA . LEU A 1 94 ? 16.542 4.121 -16.901 1.00 97.44 94 LEU A CA 1
ATOM 740 C C . LEU A 1 94 ? 16.204 4.363 -15.418 1.00 97.44 94 LEU A C 1
ATOM 742 O O . LEU A 1 94 ? 15.404 5.240 -15.076 1.00 97.44 94 LEU A O 1
ATOM 746 N N . GLU A 1 95 ? 16.834 3.601 -14.528 1.00 97.06 95 GLU A N 1
ATOM 747 C CA . GLU A 1 95 ? 16.708 3.756 -13.078 1.00 97.06 95 GLU A CA 1
ATOM 748 C C . GLU A 1 95 ? 17.188 5.138 -12.627 1.00 97.06 95 GLU A C 1
ATOM 750 O O . GLU A 1 95 ? 18.345 5.511 -12.826 1.00 97.06 95 GLU A O 1
ATOM 755 N N . TYR A 1 96 ? 16.304 5.905 -11.988 1.00 93.50 96 TYR A N 1
ATOM 756 C CA . TYR A 1 96 ? 16.599 7.232 -11.442 1.00 93.50 96 TYR A CA 1
ATOM 757 C C . TYR A 1 96 ? 17.286 8.184 -12.447 1.00 93.50 96 TYR A C 1
ATOM 759 O O . TYR A 1 96 ? 18.109 9.026 -12.078 1.00 93.50 96 TYR A O 1
ATOM 767 N N . ASN A 1 97 ? 16.959 8.055 -13.737 1.00 92.69 97 ASN A N 1
ATOM 768 C CA . ASN A 1 97 ? 17.578 8.832 -14.810 1.00 92.69 97 ASN A CA 1
ATOM 769 C C . ASN A 1 97 ? 16.992 10.255 -14.921 1.00 92.69 97 ASN A C 1
ATOM 771 O O . ASN A 1 97 ? 16.334 10.609 -15.902 1.00 92.69 97 ASN A O 1
ATOM 775 N N . ASN A 1 98 ? 17.268 11.093 -13.918 1.00 88.94 98 ASN A N 1
ATOM 776 C CA . ASN A 1 98 ? 16.760 12.467 -13.811 1.00 88.94 98 ASN A CA 1
ATOM 777 C C . ASN A 1 98 ? 15.230 12.521 -13.956 1.00 88.94 98 ASN A C 1
ATOM 779 O O . ASN A 1 98 ? 14.545 11.781 -13.273 1.00 88.94 98 ASN A O 1
ATOM 783 N N . GLU A 1 99 ? 14.687 13.384 -14.812 1.00 85.06 99 GLU A N 1
ATOM 784 C CA . GLU A 1 99 ? 13.240 13.477 -15.061 1.00 85.06 99 GLU A CA 1
ATOM 785 C C . GLU A 1 99 ? 12.760 12.499 -16.148 1.00 85.06 99 GLU A C 1
ATOM 787 O O . GLU A 1 99 ? 11.566 12.360 -16.336 1.00 85.06 99 GLU A O 1
ATOM 792 N N . ASN A 1 100 ? 13.667 11.795 -16.841 1.00 90.06 100 ASN A N 1
ATOM 793 C CA . ASN A 1 100 ? 13.341 10.952 -18.004 1.00 90.06 100 ASN A CA 1
ATOM 794 C C . ASN A 1 100 ? 13.361 9.446 -17.687 1.00 90.06 100 ASN A C 1
ATOM 796 O O . ASN A 1 100 ? 13.535 8.622 -18.585 1.00 90.06 100 ASN A O 1
ATOM 800 N N . GLY A 1 101 ? 13.334 9.082 -16.408 1.00 96.19 101 GLY A N 1
ATOM 801 C CA . GLY A 1 101 ? 13.458 7.704 -15.951 1.00 96.19 101 GLY A CA 1
ATOM 802 C C . GLY A 1 101 ? 12.368 7.338 -14.962 1.00 96.19 101 GLY A C 1
ATOM 803 O O . GLY A 1 101 ? 11.408 8.074 -14.750 1.00 96.19 101 GLY A O 1
ATOM 804 N N . TRP A 1 102 ? 12.552 6.205 -14.300 1.00 98.44 102 TRP A N 1
ATOM 805 C CA . TRP A 1 102 ? 11.634 5.738 -13.271 1.00 98.44 102 TRP A CA 1
ATOM 806 C C . TRP A 1 102 ? 12.318 5.672 -11.905 1.00 98.44 102 TRP A C 1
ATOM 808 O O . TRP A 1 102 ? 13.529 5.498 -11.774 1.00 98.44 102 TRP A O 1
ATOM 818 N N . SER A 1 103 ? 11.524 5.852 -10.859 1.00 98.38 103 SER A N 1
ATOM 819 C CA . SER A 1 103 ? 11.920 5.754 -9.460 1.00 98.38 103 SER A CA 1
ATOM 820 C C . SER A 1 103 ? 11.194 4.613 -8.766 1.00 98.38 103 SER A C 1
ATOM 822 O O . SER A 1 103 ? 10.178 4.106 -9.239 1.00 98.38 103 SER A O 1
ATOM 824 N N . ARG A 1 104 ? 11.722 4.237 -7.604 1.00 98.25 104 ARG A N 1
ATOM 825 C CA . ARG A 1 104 ? 11.033 3.394 -6.632 1.00 98.25 104 ARG A CA 1
ATOM 826 C C . ARG A 1 104 ? 10.020 4.254 -5.894 1.00 98.25 104 ARG A C 1
ATOM 828 O O . ARG A 1 104 ? 10.403 5.136 -5.127 1.00 98.25 104 ARG A O 1
ATOM 835 N N . GLU A 1 105 ? 8.750 4.015 -6.164 1.00 98.62 105 GLU A N 1
ATOM 836 C CA . GLU A 1 105 ? 7.654 4.561 -5.385 1.00 98.62 105 GLU A CA 1
ATOM 837 C C . GLU A 1 105 ? 7.443 3.711 -4.138 1.00 98.62 105 GLU A C 1
ATOM 839 O O . GLU A 1 105 ? 7.220 2.507 -4.242 1.00 98.62 105 GLU A O 1
ATOM 844 N N . HIS A 1 106 ? 7.466 4.353 -2.974 1.00 98.69 106 HIS A N 1
ATOM 845 C CA . HIS A 1 106 ? 7.060 3.762 -1.705 1.00 98.69 106 HIS A CA 1
ATOM 846 C C . HIS A 1 106 ? 5.570 4.022 -1.520 1.00 98.69 106 HIS A C 1
ATOM 848 O O . HIS A 1 106 ? 5.177 5.100 -1.071 1.00 98.69 106 HIS A O 1
ATOM 854 N N . VAL A 1 107 ? 4.732 3.039 -1.857 1.00 98.75 107 VAL A N 1
ATOM 855 C CA . VAL A 1 107 ? 3.269 3.186 -1.819 1.00 98.75 107 VAL A CA 1
ATOM 856 C C . VAL A 1 107 ? 2.820 3.576 -0.415 1.00 98.75 107 VAL A C 1
ATOM 858 O O . VAL A 1 107 ? 2.115 4.566 -0.256 1.00 98.75 107 VAL A O 1
ATOM 861 N N . TRP A 1 108 ? 3.334 2.921 0.626 1.00 98.62 108 TRP A N 1
ATOM 862 C CA . TRP A 1 108 ? 3.349 3.546 1.946 1.00 98.62 108 TRP A CA 1
ATOM 863 C C . TRP A 1 108 ? 4.486 4.570 1.997 1.00 98.62 108 TRP A C 1
ATOM 865 O O . TRP A 1 108 ? 5.656 4.189 2.032 1.00 98.62 108 TRP A O 1
ATOM 875 N N . ALA A 1 109 ? 4.166 5.866 1.983 1.00 98.12 109 ALA A N 1
ATOM 876 C CA . ALA A 1 109 ? 5.189 6.907 1.929 1.00 98.12 109 ALA A CA 1
ATOM 877 C C . ALA A 1 109 ? 6.146 6.800 3.129 1.00 98.12 109 ALA A C 1
ATOM 879 O O . ALA A 1 109 ? 5.709 6.788 4.274 1.00 98.12 109 ALA A O 1
ATOM 880 N N . LYS A 1 110 ? 7.462 6.795 2.887 1.00 96.81 110 LYS A N 1
ATOM 881 C CA . LYS A 1 110 ? 8.484 6.658 3.949 1.00 96.81 110 LYS A CA 1
ATOM 882 C C . LYS A 1 110 ? 8.379 7.689 5.068 1.00 96.81 110 LYS A C 1
ATOM 884 O O . LYS A 1 110 ? 8.798 7.429 6.190 1.00 96.81 110 LYS A O 1
ATOM 889 N N . SER A 1 111 ? 7.881 8.883 4.752 1.00 97.06 111 SER A N 1
ATOM 890 C CA . SER A 1 111 ? 7.674 9.930 5.749 1.00 97.06 111 SER A CA 1
ATOM 891 C C . SER A 1 111 ? 6.541 9.601 6.718 1.00 97.06 111 SER A C 1
ATOM 893 O O . SER A 1 111 ? 6.544 10.167 7.800 1.00 97.06 111 SER A O 1
ATOM 895 N N . HIS A 1 112 ? 5.630 8.682 6.387 1.00 97.25 112 HIS A N 1
ATOM 896 C CA . HIS A 1 112 ? 4.595 8.171 7.286 1.00 97.25 112 HIS A CA 1
ATOM 897 C C . HIS A 1 112 ? 5.207 7.081 8.173 1.00 97.25 112 HIS A C 1
ATOM 899 O O . HIS A 1 112 ? 5.043 5.890 7.916 1.00 97.25 112 HIS A O 1
ATOM 905 N N . GLY A 1 113 ? 5.977 7.490 9.184 1.00 95.31 113 GLY A N 1
ATOM 906 C CA . GLY A 1 113 ? 6.703 6.599 10.098 1.00 95.31 113 GLY A CA 1
ATOM 907 C C . GLY A 1 113 ? 8.228 6.736 10.068 1.00 95.31 113 GLY A C 1
ATOM 908 O O . GLY A 1 113 ? 8.907 6.005 10.776 1.00 95.31 113 GLY A O 1
ATOM 909 N N . ASP A 1 114 ? 8.765 7.661 9.263 1.00 95.94 114 ASP A N 1
ATOM 910 C CA . ASP A 1 114 ? 10.192 8.040 9.183 1.00 95.94 114 ASP A CA 1
ATOM 911 C C . ASP A 1 114 ? 11.189 6.874 9.025 1.00 95.94 114 ASP A C 1
ATOM 913 O O . ASP A 1 114 ? 12.343 6.976 9.435 1.00 95.94 114 ASP A O 1
ATOM 917 N N . PHE A 1 115 ? 10.775 5.764 8.409 1.00 96.12 115 PHE A N 1
ATOM 918 C CA . PHE A 1 115 ? 11.579 4.533 8.346 1.00 96.12 115 PHE A CA 1
ATOM 919 C C . PHE A 1 115 ? 12.665 4.541 7.255 1.00 96.12 115 PHE A C 1
ATOM 921 O O . PHE A 1 115 ? 13.483 3.627 7.166 1.00 96.12 115 PHE A O 1
ATOM 928 N N . GLY A 1 116 ? 12.701 5.576 6.410 1.00 96.75 116 GLY A N 1
ATOM 929 C CA . GLY A 1 116 ? 13.759 5.751 5.416 1.00 96.75 116 GLY A CA 1
ATOM 930 C C . GLY A 1 116 ? 13.850 4.599 4.407 1.00 96.75 116 GLY A C 1
ATOM 931 O O . GLY A 1 116 ? 12.843 4.096 3.918 1.00 96.75 116 GLY A O 1
ATOM 932 N N . THR A 1 117 ? 15.074 4.242 4.022 1.00 97.19 117 THR A N 1
ATOM 933 C CA . THR A 1 117 ? 15.370 3.185 3.031 1.00 97.19 117 THR A CA 1
ATOM 934 C C . THR A 1 117 ? 16.249 2.083 3.614 1.00 97.19 117 THR A C 1
ATOM 936 O O . THR A 1 117 ? 16.926 1.374 2.870 1.00 97.19 117 THR A O 1
ATOM 939 N N . GLU A 1 118 ? 16.293 1.983 4.940 1.00 95.06 118 GLU A N 1
ATOM 940 C CA . GLU A 1 118 ? 16.941 0.861 5.609 1.00 95.06 118 GLU A CA 1
ATOM 941 C C . GLU A 1 118 ? 16.126 -0.416 5.394 1.00 95.06 118 GLU A C 1
ATOM 943 O O . GLU A 1 118 ? 14.939 -0.368 5.044 1.00 95.06 118 GLU A O 1
ATOM 948 N N . LYS A 1 119 ? 16.789 -1.562 5.576 1.00 96.56 119 LYS A N 1
ATOM 949 C CA . LYS A 1 119 ? 16.140 -2.865 5.438 1.00 96.56 119 LYS A CA 1
ATOM 950 C C . LYS A 1 119 ? 14.950 -2.998 6.394 1.00 96.56 119 LYS A C 1
ATOM 952 O O . LYS A 1 119 ? 14.971 -2.457 7.497 1.00 96.56 119 LYS A O 1
ATOM 957 N N . GLY A 1 120 ? 13.913 -3.687 5.927 1.00 96.19 120 GLY A N 1
ATOM 958 C CA . GLY A 1 120 ? 12.597 -3.728 6.557 1.00 96.19 120 GLY A CA 1
ATOM 959 C C . GLY A 1 120 ? 11.605 -2.905 5.738 1.00 96.19 120 GLY A C 1
ATOM 960 O O . GLY A 1 120 ? 11.561 -3.033 4.514 1.00 96.19 120 GLY A O 1
ATOM 961 N N . ALA A 1 121 ? 10.821 -2.038 6.389 1.00 97.44 121 ALA A N 1
ATOM 962 C CA . ALA A 1 121 ? 9.746 -1.280 5.729 1.00 97.44 121 ALA A CA 1
ATOM 963 C C . ALA A 1 121 ? 10.234 -0.407 4.558 1.00 97.44 121 ALA A C 1
ATOM 965 O O . ALA A 1 121 ? 9.510 -0.207 3.583 1.00 97.44 121 ALA A O 1
ATOM 966 N N . GLY A 1 122 ? 11.481 0.076 4.617 1.00 97.88 122 GLY A N 1
ATOM 967 C CA . GLY A 1 122 ? 12.103 0.899 3.576 1.00 97.88 122 GLY A CA 1
ATOM 968 C C . GLY A 1 122 ? 12.440 0.157 2.284 1.00 97.88 122 GLY A C 1
ATOM 969 O O . GLY A 1 122 ? 12.685 0.804 1.259 1.00 97.88 122 GLY A O 1
ATOM 970 N N . THR A 1 123 ? 12.451 -1.176 2.314 1.00 98.56 123 THR A N 1
ATOM 971 C CA . THR A 1 123 ? 12.872 -2.037 1.200 1.00 98.56 123 THR A CA 1
ATOM 972 C C . THR A 1 123 ? 11.871 -3.140 0.867 1.00 98.56 123 THR A C 1
ATOM 974 O O . THR A 1 123 ? 12.161 -3.948 -0.011 1.00 98.56 123 THR A O 1
ATOM 977 N N . ASP A 1 124 ? 10.721 -3.196 1.545 1.00 98.75 124 ASP A N 1
ATOM 978 C CA . ASP A 1 124 ? 9.718 -4.239 1.326 1.00 98.75 124 ASP A CA 1
ATOM 979 C C . ASP A 1 124 ? 9.055 -4.076 -0.045 1.00 98.75 124 ASP A C 1
ATOM 981 O O . ASP A 1 124 ? 8.212 -3.202 -0.282 1.00 98.75 124 ASP A O 1
ATOM 985 N N . VAL A 1 125 ? 9.436 -4.950 -0.970 1.00 98.81 125 VAL A N 1
ATOM 986 C CA . VAL A 1 125 ? 8.959 -4.928 -2.342 1.00 98.81 125 VAL A CA 1
ATOM 987 C C . VAL A 1 125 ? 7.498 -5.312 -2.453 1.00 98.81 125 VAL A C 1
ATOM 989 O O . VAL A 1 125 ? 6.965 -5.152 -3.532 1.00 98.81 125 VAL A O 1
ATOM 992 N N . HIS A 1 126 ? 6.777 -5.731 -1.409 1.00 98.75 126 HIS A N 1
ATOM 993 C CA . HIS A 1 126 ? 5.315 -5.788 -1.509 1.00 98.75 126 HIS A CA 1
ATOM 994 C C . HIS A 1 126 ? 4.694 -4.399 -1.656 1.00 98.75 126 HIS A C 1
ATOM 996 O O . HIS A 1 126 ? 3.663 -4.304 -2.315 1.00 98.75 126 HIS A O 1
ATOM 1002 N N . ALA A 1 127 ? 5.340 -3.340 -1.151 1.00 98.19 127 ALA A N 1
ATOM 1003 C CA . ALA A 1 127 ? 4.836 -1.962 -1.165 1.00 98.19 127 ALA A CA 1
ATOM 1004 C C . ALA A 1 127 ? 5.714 -0.961 -1.938 1.00 98.19 127 ALA A C 1
ATOM 1006 O O . ALA A 1 127 ? 5.467 0.246 -1.875 1.00 98.19 127 ALA A O 1
ATOM 1007 N N . ILE A 1 128 ? 6.713 -1.442 -2.684 1.00 98.81 128 ILE A N 1
ATOM 1008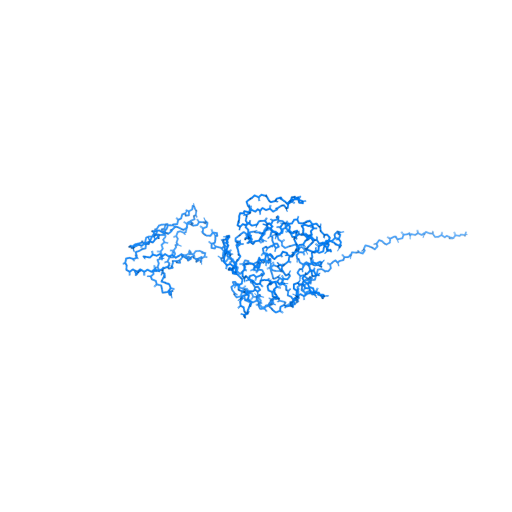 C CA . ILE A 1 128 ? 7.515 -0.616 -3.592 1.00 98.81 128 ILE A CA 1
ATOM 1009 C C . ILE A 1 128 ? 7.184 -0.974 -5.043 1.00 98.81 128 ILE A C 1
ATOM 1011 O O . ILE A 1 128 ? 7.100 -2.152 -5.389 1.00 98.81 128 ILE A O 1
ATOM 1015 N N . ARG A 1 129 ? 6.983 0.030 -5.904 1.00 98.75 129 ARG A N 1
ATOM 1016 C CA . ARG A 1 129 ? 6.684 -0.154 -7.338 1.00 98.75 129 ARG A CA 1
ATOM 1017 C C . ARG A 1 129 ? 7.498 0.804 -8.212 1.00 98.75 129 ARG A C 1
ATOM 1019 O O . ARG A 1 129 ? 7.891 1.865 -7.728 1.00 98.75 129 ARG A O 1
ATOM 1026 N N . PRO A 1 130 ? 7.721 0.499 -9.502 1.00 98.75 130 PRO A N 1
ATOM 1027 C CA . PRO A 1 130 ? 8.185 1.493 -10.459 1.00 98.75 130 PRO A CA 1
ATOM 1028 C C . PRO A 1 130 ? 7.170 2.627 -10.595 1.00 98.75 130 PRO A C 1
ATOM 1030 O O . PRO A 1 130 ? 5.974 2.387 -10.758 1.00 98.75 130 PRO A O 1
ATOM 1033 N N . SER A 1 131 ? 7.639 3.866 -10.583 1.00 98.69 131 SER A N 1
ATOM 1034 C CA . SER A 1 131 ? 6.841 5.030 -10.952 1.00 98.69 131 SER A CA 1
ATOM 1035 C C . SER A 1 131 ? 7.679 5.973 -11.784 1.00 98.69 131 SER A C 1
ATOM 1037 O O . SER A 1 131 ? 8.876 6.123 -11.553 1.00 98.69 131 SER A O 1
ATOM 1039 N N . ASP A 1 132 ? 7.025 6.665 -12.703 1.00 98.44 132 ASP A N 1
ATOM 1040 C CA . ASP A 1 132 ? 7.610 7.834 -13.337 1.00 98.44 132 ASP A CA 1
ATOM 1041 C C . ASP A 1 132 ? 8.097 8.829 -12.260 1.00 98.44 132 ASP A C 1
ATOM 1043 O O . ASP A 1 132 ? 7.467 8.949 -11.200 1.00 98.44 132 ASP A O 1
ATOM 1047 N N . ILE A 1 133 ? 9.249 9.469 -12.480 1.00 98.06 133 ILE A N 1
ATOM 1048 C CA . ILE A 1 133 ? 9.921 10.295 -11.466 1.00 98.06 133 ILE A CA 1
ATOM 1049 C C . ILE A 1 133 ? 9.146 11.581 -11.168 1.00 98.06 133 ILE A C 1
ATOM 1051 O O . ILE A 1 133 ? 9.008 11.943 -9.992 1.00 98.06 133 ILE A O 1
ATOM 1055 N N . THR A 1 134 ? 8.618 12.263 -12.184 1.00 97.81 134 THR A N 1
ATOM 1056 C CA . THR A 1 134 ? 7.851 13.503 -11.991 1.00 97.81 134 THR A CA 1
ATOM 1057 C C . THR A 1 134 ? 6.490 13.188 -11.380 1.00 97.81 134 THR A C 1
ATOM 1059 O O . THR A 1 134 ? 6.077 13.865 -10.432 1.00 97.81 134 THR A O 1
ATOM 1062 N N . VAL A 1 135 ? 5.853 12.087 -11.791 1.00 98.25 135 VAL A N 1
ATOM 1063 C CA . VAL A 1 135 ? 4.599 11.604 -11.191 1.00 98.25 135 VAL A CA 1
ATOM 1064 C C . VAL A 1 135 ? 4.799 11.186 -9.734 1.00 98.25 135 VAL A C 1
ATOM 1066 O O . VAL A 1 135 ? 3.976 11.527 -8.886 1.00 98.25 135 VAL A O 1
ATOM 1069 N N . ASN A 1 136 ? 5.898 10.501 -9.406 1.00 98.38 136 ASN A N 1
ATOM 1070 C CA . ASN A 1 136 ? 6.219 10.126 -8.027 1.00 98.38 136 ASN A CA 1
ATOM 1071 C C . ASN A 1 136 ? 6.450 11.372 -7.152 1.00 98.38 136 ASN A C 1
ATOM 1073 O O . ASN A 1 136 ? 5.875 11.519 -6.072 1.00 98.38 136 ASN A O 1
ATOM 1077 N N . SER A 1 137 ? 7.208 12.345 -7.665 1.00 97.31 137 SER A N 1
ATOM 1078 C CA . SER A 1 137 ? 7.400 13.641 -7.003 1.00 97.31 137 SER A CA 1
ATOM 1079 C C . SER A 1 137 ? 6.069 14.372 -6.776 1.00 97.31 137 SER A C 1
ATOM 1081 O O . SER A 1 137 ? 5.827 14.945 -5.708 1.00 97.31 137 SER A O 1
ATOM 1083 N N . ALA A 1 138 ? 5.151 14.297 -7.744 1.00 97.19 138 ALA A N 1
ATOM 1084 C CA . ALA A 1 138 ? 3.811 14.846 -7.616 1.00 97.19 138 ALA A CA 1
ATOM 1085 C C . ALA A 1 138 ? 2.926 14.071 -6.627 1.00 97.19 138 ALA A C 1
ATOM 1087 O O . ALA A 1 138 ? 2.122 14.702 -5.936 1.00 97.19 138 ALA A O 1
ATOM 1088 N N . ARG A 1 139 ? 3.067 12.749 -6.505 1.00 97.56 139 ARG A N 1
ATOM 1089 C CA . ARG A 1 139 ? 2.401 11.971 -5.452 1.00 97.56 139 ARG A CA 1
ATOM 1090 C C . ARG A 1 139 ? 2.883 12.406 -4.070 1.00 97.56 139 ARG A C 1
ATOM 1092 O O . ARG A 1 139 ? 2.066 12.519 -3.158 1.00 97.56 139 ARG A O 1
ATOM 1099 N N . SER A 1 140 ? 4.172 12.722 -3.924 1.00 97.00 140 SER A N 1
ATOM 1100 C CA . SER A 1 140 ? 4.765 13.216 -2.676 1.00 97.00 140 SER A CA 1
ATOM 1101 C C . SER A 1 140 ? 4.512 12.248 -1.506 1.00 97.00 140 SER A C 1
ATOM 1103 O O . SER A 1 140 ? 4.773 11.058 -1.627 1.00 97.00 140 SER A O 1
ATOM 1105 N N . ASN A 1 141 ? 4.017 12.735 -0.371 1.00 96.38 141 ASN A N 1
ATOM 1106 C CA . ASN A 1 141 ? 3.539 11.927 0.749 1.00 96.38 141 ASN A CA 1
ATOM 1107 C C . ASN A 1 141 ? 2.034 12.113 0.975 1.00 96.38 141 ASN A C 1
ATOM 1109 O O . ASN A 1 141 ? 1.569 12.140 2.109 1.00 96.38 141 ASN A O 1
ATOM 1113 N N . HIS A 1 142 ? 1.270 12.337 -0.094 1.00 97.62 142 HIS A N 1
ATOM 1114 C CA . HIS A 1 142 ? -0.173 12.497 0.047 1.00 97.62 142 HIS A CA 1
ATOM 1115 C C . HIS A 1 142 ? -0.829 11.175 0.424 1.00 97.62 142 HIS A C 1
ATOM 1117 O O . HIS A 1 142 ? -0.495 10.121 -0.129 1.00 97.62 142 HIS A O 1
ATOM 1123 N N . ASP A 1 143 ? -1.818 11.264 1.312 1.00 98.00 143 ASP A N 1
ATOM 1124 C CA . ASP A 1 143 ? -2.697 10.145 1.615 1.00 98.00 143 ASP A CA 1
ATOM 1125 C C . ASP A 1 143 ? -3.470 9.707 0.373 1.00 98.00 143 ASP A C 1
ATOM 1127 O O . ASP A 1 143 ? -3.784 10.505 -0.517 1.00 98.00 143 ASP A O 1
ATOM 1131 N N . PHE A 1 144 ? -3.838 8.434 0.329 1.00 98.44 144 PHE A N 1
ATOM 1132 C CA . PHE A 1 144 ? -4.655 7.910 -0.749 1.00 98.44 144 PHE A CA 1
ATOM 1133 C C . PHE A 1 144 ? -6.125 8.151 -0.434 1.00 98.44 144 PHE A C 1
ATOM 1135 O O . PHE A 1 144 ? -6.649 7.692 0.579 1.00 98.44 144 PHE A O 1
ATOM 1142 N N . SER A 1 145 ? -6.797 8.898 -1.299 1.00 96.69 145 SER A N 1
ATOM 1143 C CA . SER A 1 145 ? -8.217 9.227 -1.174 1.00 96.69 145 SER A CA 1
ATOM 1144 C C . SER A 1 145 ? -8.715 9.747 -2.520 1.00 96.69 145 SER A C 1
ATOM 1146 O O . SER A 1 145 ? -7.912 9.948 -3.432 1.00 96.69 145 SER A O 1
ATOM 1148 N N . ALA A 1 146 ? -10.021 9.981 -2.664 1.00 88.69 146 ALA A N 1
ATOM 1149 C CA . ALA A 1 146 ? -10.552 10.722 -3.802 1.00 88.69 146 ALA A CA 1
ATOM 1150 C C . ALA A 1 146 ? -9.734 12.009 -4.042 1.00 88.69 146 ALA A C 1
ATOM 1152 O O . ALA A 1 146 ? -9.529 12.853 -3.161 1.00 88.69 146 ALA A O 1
ATOM 1153 N N . GLY A 1 147 ? -9.208 12.124 -5.251 1.00 72.94 147 GLY A N 1
ATOM 1154 C CA . GLY A 1 147 ? -8.366 13.214 -5.688 1.00 72.94 147 GLY A CA 1
ATOM 1155 C C . GLY A 1 147 ? -9.248 14.288 -6.300 1.00 72.94 147 GLY A C 1
ATOM 1156 O O . GLY A 1 147 ? -10.319 14.022 -6.838 1.00 72.94 147 GLY A O 1
ATOM 1157 N N . GLY A 1 148 ? -8.818 15.539 -6.194 1.00 89.50 148 GLY A N 1
ATOM 1158 C CA . GLY A 1 148 ? -9.588 16.665 -6.704 1.00 89.50 148 GLY A CA 1
ATOM 1159 C C . GLY A 1 148 ? -9.421 16.791 -8.209 1.00 89.50 148 GLY A C 1
ATOM 1160 O O . GLY A 1 148 ? -10.197 16.265 -9.003 1.00 89.50 148 GLY A O 1
ATOM 1161 N N . ASN A 1 149 ? -8.388 17.520 -8.610 1.00 94.50 149 ASN A N 1
ATOM 1162 C CA . ASN A 1 149 ? -8.173 17.841 -10.012 1.00 94.50 149 ASN A CA 1
ATOM 1163 C C . ASN A 1 149 ? -7.409 16.721 -10.712 1.00 94.50 149 ASN A C 1
ATOM 1165 O O . ASN A 1 149 ? -6.539 16.093 -10.111 1.00 94.50 149 ASN A O 1
ATOM 1169 N N . ILE A 1 150 ? -7.705 16.513 -11.996 1.00 96.06 150 ILE A N 1
ATOM 1170 C CA . ILE A 1 150 ? -6.925 15.620 -12.859 1.00 96.06 150 ILE A CA 1
ATOM 1171 C C . ILE A 1 150 ? -5.469 16.085 -12.854 1.00 96.06 150 ILE A C 1
ATOM 1173 O O . ILE A 1 150 ? -5.191 17.263 -13.082 1.00 96.06 150 ILE A O 1
ATOM 1177 N N . TYR A 1 151 ? -4.559 15.150 -12.607 1.00 97.25 151 TYR A N 1
ATOM 1178 C CA . TYR A 1 151 ? -3.129 15.374 -12.726 1.00 97.25 151 TYR A CA 1
ATOM 1179 C C . TYR A 1 151 ? -2.665 14.964 -14.128 1.00 97.25 151 TYR A C 1
ATOM 1181 O O . TYR A 1 151 ? -2.852 13.825 -14.561 1.00 97.25 151 TYR A O 1
ATOM 1189 N N . ILE A 1 152 ? -2.081 15.908 -14.856 1.00 96.88 152 ILE A N 1
ATOM 1190 C CA . ILE A 1 152 ? -1.469 15.677 -16.166 1.00 96.88 152 ILE A CA 1
ATOM 1191 C C . ILE A 1 152 ? 0.013 15.953 -15.987 1.00 96.88 152 ILE A C 1
ATOM 1193 O O . ILE A 1 152 ? 0.373 17.031 -15.512 1.00 96.88 152 ILE A O 1
ATOM 1197 N N . ASP A 1 153 ? 0.834 14.975 -16.341 1.00 96.75 153 ASP A N 1
ATOM 1198 C CA . ASP A 1 153 ? 2.279 15.130 -16.320 1.00 96.75 153 ASP A CA 1
ATOM 1199 C C . ASP A 1 153 ? 2.771 15.740 -17.642 1.00 96.75 153 ASP A C 1
ATOM 1201 O O . ASP A 1 153 ? 2.039 15.745 -18.638 1.00 96.75 153 ASP A O 1
ATOM 1205 N N . ALA A 1 154 ? 4.003 16.250 -17.669 1.00 94.56 154 ALA A N 1
ATOM 1206 C CA . ALA A 1 154 ? 4.613 16.758 -18.897 1.00 94.56 154 ALA A CA 1
ATOM 1207 C C . ALA A 1 154 ? 4.678 15.672 -19.985 1.00 94.56 154 ALA A C 1
ATOM 1209 O O . ALA A 1 154 ? 4.481 15.975 -21.164 1.00 94.56 154 ALA A O 1
ATOM 1210 N N . ASP A 1 155 ? 4.843 14.416 -19.568 1.00 92.44 155 ASP A N 1
ATOM 1211 C CA . ASP A 1 155 ? 4.897 13.250 -20.450 1.00 92.44 155 ASP A CA 1
ATOM 1212 C C . ASP A 1 155 ? 3.513 12.724 -20.870 1.00 92.44 155 ASP A C 1
ATOM 1214 O O . ASP A 1 155 ? 3.398 11.885 -21.767 1.00 92.44 155 ASP A O 1
ATOM 1218 N N . GLY A 1 156 ? 2.432 13.261 -20.289 1.00 95.19 156 GLY A N 1
ATOM 1219 C CA . GLY A 1 156 ? 1.071 13.040 -20.764 1.00 95.19 156 GLY A CA 1
ATOM 1220 C C . GLY A 1 156 ? 0.027 12.788 -19.678 1.00 95.19 156 GLY A C 1
ATOM 1221 O O . GLY A 1 156 ? 0.188 13.063 -18.488 1.00 95.19 156 GLY A O 1
ATOM 1222 N N . THR A 1 157 ? -1.122 12.266 -20.109 1.00 96.25 157 THR A N 1
ATOM 1223 C CA . THR A 1 157 ? -2.243 11.965 -19.215 1.00 96.25 157 THR A CA 1
ATOM 1224 C C . THR A 1 157 ? -1.929 10.767 -18.327 1.00 96.25 157 THR A C 1
ATOM 1226 O O . THR A 1 157 ? -1.672 9.677 -18.835 1.00 96.25 157 THR A O 1
ATOM 1229 N N . THR A 1 158 ? -2.038 10.947 -17.012 1.00 97.12 158 THR A N 1
ATOM 1230 C CA . THR A 1 158 ? -1.742 9.888 -16.032 1.00 97.12 158 THR A CA 1
ATOM 1231 C C . THR A 1 158 ? -2.974 9.067 -15.639 1.00 97.12 158 THR A C 1
ATOM 1233 O O . THR A 1 158 ? -2.864 7.907 -15.258 1.00 97.12 158 THR A O 1
ATOM 1236 N N . GLY A 1 159 ? -4.166 9.670 -15.717 1.00 95.94 159 GLY A N 1
ATOM 1237 C CA . GLY A 1 159 ? -5.388 9.113 -15.127 1.00 95.94 159 GLY A CA 1
ATOM 1238 C C . GLY A 1 159 ? -5.485 9.302 -13.607 1.00 95.94 159 GLY A C 1
ATOM 1239 O O . GLY A 1 159 ? -6.491 8.911 -13.020 1.00 95.94 159 GLY A O 1
ATOM 1240 N N . CYS A 1 160 ? -4.486 9.925 -12.977 1.00 98.25 160 CYS A N 1
ATOM 1241 C CA . CYS A 1 160 ? -4.487 10.257 -11.558 1.00 98.25 160 CYS A CA 1
ATOM 1242 C C . CYS A 1 160 ? -5.226 11.572 -11.279 1.00 98.25 160 CYS A C 1
ATOM 1244 O O . CYS A 1 160 ? -5.376 12.437 -12.151 1.00 98.25 160 CYS A O 1
ATOM 1246 N N . ARG A 1 161 ? -5.647 11.752 -10.027 1.00 98.31 161 ARG A N 1
ATOM 1247 C CA . ARG A 1 161 ? -6.143 13.028 -9.501 1.00 98.31 161 ARG A CA 1
ATOM 1248 C C . ARG A 1 161 ? -5.401 13.399 -8.225 1.00 98.31 161 ARG A C 1
ATOM 1250 O O . ARG A 1 161 ? -4.922 12.531 -7.502 1.00 98.31 161 ARG A O 1
ATOM 1257 N N . ARG A 1 162 ? -5.323 14.694 -7.926 1.00 96.62 162 ARG A N 1
ATOM 1258 C CA . ARG A 1 162 ? -4.594 15.201 -6.758 1.00 96.62 162 ARG A CA 1
ATOM 1259 C C . ARG A 1 162 ? -5.296 16.391 -6.102 1.00 96.62 162 ARG A C 1
ATOM 1261 O O . ARG A 1 162 ? -5.932 17.212 -6.767 1.00 96.62 162 ARG A O 1
ATOM 1268 N N . THR A 1 163 ? -5.165 16.490 -4.782 1.00 95.19 163 THR A N 1
ATOM 1269 C CA . THR A 1 163 ? -5.424 17.709 -3.996 1.00 95.19 163 THR A CA 1
ATOM 1270 C C . THR A 1 163 ? -4.134 18.189 -3.318 1.00 95.19 163 THR A C 1
ATOM 1272 O O . THR A 1 163 ? -3.050 17.662 -3.565 1.00 95.19 163 THR A O 1
ATOM 1275 N N . SER A 1 164 ? -4.217 19.193 -2.441 1.00 92.81 164 SER A N 1
ATOM 1276 C CA . SER A 1 164 ? -3.060 19.577 -1.627 1.00 92.81 164 SER A CA 1
ATOM 1277 C C . SER A 1 164 ? -2.619 18.487 -0.646 1.00 92.81 164 SER A C 1
ATOM 1279 O O . SER A 1 164 ? -1.487 18.575 -0.190 1.00 92.81 164 SER A O 1
ATOM 1281 N N . ASN A 1 165 ? -3.494 17.520 -0.327 1.00 91.75 165 ASN A N 1
ATOM 1282 C CA . ASN A 1 165 ? -3.305 16.541 0.751 1.00 91.75 165 ASN A CA 1
ATOM 1283 C C . ASN A 1 165 ? -3.651 15.090 0.349 1.00 91.75 165 ASN A C 1
ATOM 1285 O O . ASN A 1 165 ? -3.600 14.201 1.195 1.00 91.75 165 ASN A O 1
ATOM 1289 N N . SER A 1 166 ? -4.096 14.849 -0.889 1.00 96.94 166 SER A N 1
ATOM 1290 C CA . SER A 1 166 ? -4.554 13.529 -1.333 1.00 96.94 166 SER A CA 1
ATOM 1291 C C . SER A 1 166 ? -4.125 13.206 -2.759 1.00 96.94 166 SER A C 1
ATOM 1293 O O . SER A 1 166 ? -4.049 14.096 -3.615 1.00 96.94 166 SER A O 1
ATOM 1295 N N . TRP A 1 167 ? -3.878 11.922 -3.003 1.00 98.50 167 TRP A N 1
ATOM 1296 C CA . TRP A 1 167 ? -3.582 11.343 -4.307 1.00 98.50 167 TRP A CA 1
ATOM 1297 C C . TRP A 1 167 ? -4.577 10.227 -4.624 1.00 98.50 167 TRP A C 1
ATOM 1299 O O . TRP A 1 167 ? -4.793 9.317 -3.828 1.00 98.50 167 TRP A O 1
ATOM 1309 N N . GLU A 1 168 ? -5.157 10.280 -5.815 1.00 98.56 168 GLU A N 1
ATOM 1310 C CA . GLU A 1 168 ? -5.996 9.225 -6.369 1.00 98.56 168 GLU A CA 1
ATOM 1311 C C . GLU A 1 168 ? -5.269 8.629 -7.572 1.00 98.56 168 GLU A C 1
ATOM 1313 O O . GLU A 1 168 ? -5.083 9.331 -8.574 1.00 98.56 168 GLU A O 1
ATOM 1318 N N . PRO A 1 169 ? -4.846 7.358 -7.511 1.00 98.31 169 PRO A N 1
ATOM 1319 C CA . PRO A 1 169 ? -4.240 6.707 -8.657 1.00 98.31 169 PRO A CA 1
ATOM 1320 C C . PRO A 1 169 ? -5.302 6.426 -9.734 1.00 98.31 169 PRO A C 1
ATOM 1322 O O . PRO A 1 169 ? -6.507 6.528 -9.491 1.00 98.31 169 PRO A O 1
ATOM 1325 N N . ARG A 1 170 ? -4.865 6.054 -10.942 1.00 97.31 170 ARG A N 1
ATOM 1326 C CA . ARG A 1 170 ? -5.780 5.621 -12.011 1.00 97.31 170 ARG A CA 1
ATOM 1327 C C . ARG A 1 170 ? -6.609 4.406 -11.575 1.00 97.31 170 ARG A C 1
ATOM 1329 O O . ARG A 1 170 ? -6.143 3.585 -10.791 1.00 97.31 170 ARG A O 1
ATOM 1336 N N . ASP A 1 171 ? -7.809 4.261 -12.136 1.00 97.44 171 ASP A N 1
ATOM 1337 C CA . ASP A 1 171 ? -8.816 3.305 -11.647 1.00 97.44 171 ASP A CA 1
ATOM 1338 C C . ASP A 1 171 ? -8.345 1.846 -11.557 1.00 97.44 171 ASP A C 1
ATOM 1340 O O . ASP A 1 171 ? -8.746 1.145 -10.639 1.00 97.44 171 ASP A O 1
ATOM 1344 N N . VAL A 1 172 ? -7.485 1.408 -12.477 1.00 97.19 172 VAL A N 1
ATOM 1345 C CA . VAL A 1 172 ? -7.064 0.001 -12.625 1.00 97.19 172 VAL A CA 1
ATOM 1346 C C . VAL A 1 172 ? -5.873 -0.414 -11.745 1.00 97.19 172 VAL A C 1
ATOM 1348 O O . VAL A 1 172 ? -5.287 -1.462 -11.986 1.00 97.19 172 VAL A O 1
ATOM 1351 N N . VAL A 1 173 ? -5.429 0.450 -10.824 1.00 98.31 173 VAL A N 1
ATOM 1352 C CA . VAL A 1 173 ? -4.435 0.098 -9.781 1.00 98.31 173 VAL A CA 1
ATOM 1353 C C . VAL A 1 173 ? -4.883 0.538 -8.389 1.00 98.31 173 VAL A C 1
ATOM 1355 O O . VAL A 1 173 ? -4.097 0.556 -7.440 1.00 98.31 173 VAL A O 1
ATOM 1358 N N . LYS A 1 174 ? -6.139 0.967 -8.254 1.00 98.62 174 LYS A N 1
ATOM 1359 C CA . LYS A 1 174 ? -6.689 1.439 -6.981 1.00 98.62 174 LYS A CA 1
ATOM 1360 C C . LYS A 1 174 ? -6.749 0.302 -5.962 1.00 98.62 174 LYS A C 1
ATOM 1362 O O . LYS A 1 174 ? -6.446 0.515 -4.789 1.00 98.62 174 LYS A O 1
ATOM 1367 N N . GLY A 1 175 ? -7.096 -0.895 -6.419 1.00 98.69 175 GLY A N 1
ATOM 1368 C CA . GLY A 1 175 ? -7.123 -2.114 -5.625 1.00 98.69 175 GLY A CA 1
ATOM 1369 C C . GLY A 1 175 ? -5.723 -2.565 -5.231 1.00 98.69 175 GLY A C 1
ATOM 1370 O O . GLY A 1 175 ? -5.504 -2.861 -4.057 1.00 98.69 175 GLY A O 1
ATOM 1371 N N . ASP A 1 176 ? -4.768 -2.536 -6.168 1.00 98.75 176 ASP A N 1
ATOM 1372 C CA . ASP A 1 176 ? -3.353 -2.824 -5.905 1.00 98.75 176 ASP A CA 1
ATOM 1373 C C . ASP A 1 176 ? -2.825 -1.937 -4.774 1.00 98.75 176 ASP A C 1
ATOM 1375 O O . ASP A 1 176 ? -2.275 -2.424 -3.786 1.00 98.75 176 ASP A O 1
ATOM 1379 N N . VAL A 1 177 ? -3.027 -0.619 -4.895 1.00 98.88 177 VAL A N 1
ATOM 1380 C CA . VAL A 1 177 ? -2.615 0.365 -3.885 1.00 98.88 177 VAL A CA 1
ATOM 1381 C C . VAL A 1 177 ? -3.257 0.064 -2.536 1.00 98.88 177 VAL A C 1
ATOM 1383 O O . VAL A 1 177 ? -2.553 0.020 -1.527 1.00 98.88 177 VAL A O 1
ATOM 1386 N N . ALA A 1 178 ? -4.561 -0.215 -2.505 1.00 98.81 178 ALA A N 1
ATOM 1387 C CA . ALA A 1 178 ? -5.255 -0.560 -1.271 1.00 98.81 178 ALA A CA 1
ATOM 1388 C C . ALA A 1 178 ? -4.662 -1.803 -0.593 1.00 98.81 178 ALA A C 1
ATOM 1390 O O . ALA A 1 178 ? -4.344 -1.767 0.596 1.00 98.81 178 ALA A O 1
ATOM 1391 N N . ARG A 1 179 ? -4.434 -2.883 -1.347 1.00 98.88 179 ARG A N 1
ATOM 1392 C CA . ARG A 1 179 ? -3.866 -4.132 -0.816 1.00 98.88 179 ARG A CA 1
ATOM 1393 C C . ARG A 1 179 ? -2.408 -3.993 -0.384 1.00 98.88 179 ARG A C 1
ATOM 1395 O O . ARG A 1 179 ? -2.003 -4.676 0.555 1.00 98.88 179 ARG A O 1
ATOM 1402 N N . MET A 1 180 ? -1.629 -3.106 -1.006 1.00 98.88 180 MET A N 1
ATOM 1403 C CA . MET A 1 180 ? -0.280 -2.761 -0.535 1.00 98.88 180 MET A CA 1
ATOM 1404 C C . MET A 1 180 ? -0.326 -2.002 0.800 1.00 98.88 180 MET A C 1
ATOM 1406 O O . MET A 1 180 ? 0.451 -2.314 1.700 1.00 98.88 180 MET A O 1
ATOM 1410 N N . ILE A 1 181 ? -1.274 -1.075 0.982 1.00 98.88 181 ILE A N 1
ATOM 1411 C CA . ILE A 1 181 ? -1.460 -0.365 2.258 1.00 98.88 181 ILE A CA 1
ATOM 1412 C C . ILE A 1 181 ? -1.951 -1.307 3.368 1.00 98.88 181 ILE A C 1
ATOM 1414 O O . ILE A 1 181 ? -1.385 -1.296 4.461 1.00 98.88 181 ILE A O 1
ATOM 1418 N N . PHE A 1 182 ? -2.939 -2.172 3.097 1.00 98.81 182 PHE A N 1
ATOM 1419 C CA . PHE A 1 182 ? -3.402 -3.181 4.065 1.00 98.81 182 PHE A CA 1
ATOM 1420 C C . PHE A 1 182 ? -2.279 -4.132 4.484 1.00 98.81 182 PHE A C 1
ATOM 1422 O O . PHE A 1 182 ? -2.157 -4.459 5.667 1.00 98.81 182 PHE A O 1
ATOM 1429 N N . TYR A 1 183 ? -1.440 -4.543 3.529 1.00 98.88 183 TYR A N 1
ATOM 1430 C CA . TYR A 1 183 ? -0.261 -5.357 3.800 1.00 98.88 183 TYR A CA 1
ATOM 1431 C C . TYR A 1 183 ? 0.717 -4.651 4.734 1.00 98.88 183 TYR A C 1
ATOM 1433 O O . TYR A 1 183 ? 1.063 -5.226 5.760 1.00 98.88 183 TYR A O 1
ATOM 1441 N N . MET A 1 184 ? 1.114 -3.411 4.430 1.00 98.81 184 MET A N 1
ATOM 1442 C CA . MET A 1 184 ? 2.083 -2.676 5.254 1.00 98.81 184 MET A CA 1
ATOM 1443 C C . MET 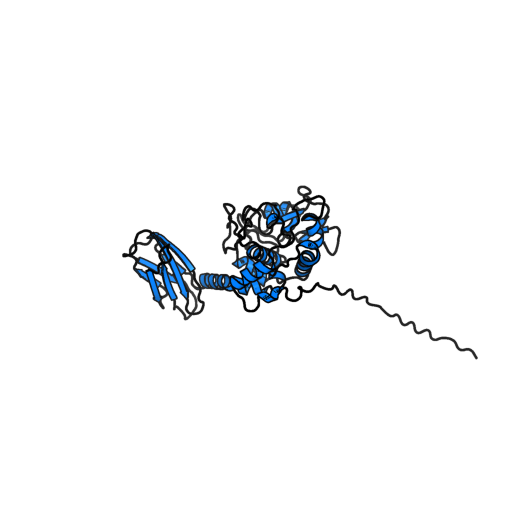A 1 184 ? 1.587 -2.509 6.688 1.00 98.81 184 MET A C 1
ATOM 1445 O O . MET A 1 184 ? 2.330 -2.796 7.623 1.00 98.81 184 MET A O 1
ATOM 1449 N N . ALA A 1 185 ? 0.306 -2.172 6.850 1.00 98.44 185 ALA A N 1
ATOM 1450 C CA . ALA A 1 185 ? -0.325 -2.034 8.157 1.00 98.44 185 ALA A CA 1
ATOM 1451 C C . ALA A 1 185 ? -0.525 -3.351 8.920 1.00 98.44 185 ALA A C 1
ATOM 1453 O O . ALA A 1 185 ? -0.965 -3.327 10.061 1.00 98.44 185 ALA A O 1
ATOM 1454 N N . THR A 1 186 ? -0.302 -4.500 8.277 1.00 98.50 186 THR A N 1
ATOM 1455 C CA . THR A 1 186 ? -0.366 -5.830 8.906 1.00 98.50 186 THR A CA 1
ATOM 1456 C C . THR A 1 186 ? 1.023 -6.415 9.112 1.00 98.50 186 THR A C 1
ATOM 1458 O O . THR A 1 186 ? 1.231 -7.178 10.048 1.00 98.50 186 THR A O 1
ATOM 1461 N N . ARG A 1 187 ? 1.980 -6.109 8.228 1.00 98.56 187 ARG A N 1
ATOM 1462 C CA . ARG A 1 187 ? 3.357 -6.587 8.334 1.00 98.56 187 ARG A CA 1
ATOM 1463 C C . ARG A 1 187 ? 4.110 -5.834 9.419 1.00 98.56 187 ARG A C 1
ATOM 1465 O O . ARG A 1 187 ? 4.894 -6.478 10.098 1.00 98.56 187 ARG A O 1
ATOM 1472 N N . TYR A 1 188 ? 3.913 -4.531 9.574 1.00 98.00 188 TYR A N 1
ATOM 1473 C CA . TYR A 1 188 ? 4.716 -3.702 10.473 1.00 98.00 188 TYR A CA 1
ATOM 1474 C C . TYR A 1 188 ? 3.885 -3.243 11.676 1.00 98.00 188 TYR A C 1
ATOM 1476 O O . TYR A 1 188 ? 3.200 -2.232 11.604 1.00 98.00 188 TYR A O 1
ATOM 1484 N N . GLU A 1 189 ? 3.947 -4.021 12.761 1.00 94.25 189 GLU A N 1
ATOM 1485 C CA . GLU A 1 189 ? 3.162 -3.862 14.007 1.00 94.25 189 GLU A CA 1
ATOM 1486 C C . GLU A 1 189 ? 4.025 -3.366 15.192 1.00 94.25 189 GLU A C 1
ATOM 1488 O O . GLU A 1 189 ? 3.703 -3.605 16.357 1.00 94.25 189 GLU A O 1
ATOM 1493 N N . GLY A 1 190 ? 5.194 -2.770 14.927 1.00 92.19 190 GLY A N 1
ATOM 1494 C CA . GLY A 1 190 ? 6.056 -2.225 15.984 1.00 92.19 190 GLY A CA 1
ATOM 1495 C C . GLY A 1 190 ? 6.831 -3.248 16.830 1.00 92.19 190 GLY A C 1
ATOM 1496 O O . GLY A 1 190 ? 7.240 -2.930 17.950 1.00 92.19 190 GLY A O 1
ATOM 1497 N N . GLU A 1 191 ? 7.039 -4.487 16.358 1.00 87.56 191 GLU A N 1
ATOM 1498 C CA . GLU A 1 191 ? 7.894 -5.452 17.069 1.00 87.56 191 GLU A CA 1
ATOM 1499 C C . GLU A 1 191 ? 9.375 -5.040 16.954 1.00 87.56 191 GLU A C 1
ATOM 1501 O O . GLU A 1 191 ? 9.946 -4.964 15.867 1.00 87.56 191 GLU A O 1
ATOM 1506 N N . GLY A 1 192 ? 10.027 -4.803 18.095 1.00 88.44 192 GLY A N 1
ATOM 1507 C CA . GLY A 1 192 ? 11.440 -4.418 18.132 1.00 88.44 192 GLY A CA 1
ATOM 1508 C C . GLY A 1 192 ? 11.665 -2.964 17.712 1.00 88.44 192 GLY A C 1
ATOM 1509 O O . GLY A 1 192 ? 11.210 -2.054 18.400 1.00 88.44 192 GLY A O 1
ATOM 1510 N N . GLU A 1 193 ? 12.424 -2.760 16.632 1.00 87.94 193 GLU A N 1
ATOM 1511 C CA . GLU A 1 193 ? 12.739 -1.435 16.063 1.00 87.94 193 GLU A CA 1
ATOM 1512 C C . GLU A 1 193 ? 11.968 -1.153 14.760 1.00 87.94 193 GLU A C 1
ATOM 1514 O O . GLU A 1 193 ? 12.159 -0.107 14.140 1.00 87.94 193 GLU A O 1
ATOM 1519 N N . GLU A 1 194 ? 11.102 -2.077 14.328 1.00 92.50 194 GLU A N 1
ATOM 1520 C CA . GLU A 1 194 ? 10.231 -1.862 13.172 1.00 92.50 194 GLU A CA 1
ATOM 1521 C C . GLU A 1 194 ? 9.183 -0.770 13.468 1.00 92.50 194 GLU A C 1
ATOM 1523 O O . GLU A 1 194 ? 8.783 -0.592 14.622 1.00 92.50 194 GLU A O 1
ATOM 1528 N N . PRO A 1 195 ? 8.705 -0.030 12.450 1.00 94.56 195 PRO A N 1
ATOM 1529 C CA . PRO A 1 195 ? 7.621 0.922 12.649 1.00 94.56 195 PRO A CA 1
ATOM 1530 C C . PRO A 1 195 ? 6.300 0.209 12.987 1.00 94.56 195 PRO A C 1
ATOM 1532 O O . PRO A 1 195 ? 6.074 -0.937 12.596 1.00 94.56 195 PRO A O 1
ATOM 1535 N N . ASP A 1 196 ? 5.415 0.915 13.689 1.00 95.25 196 ASP A N 1
ATOM 1536 C CA . ASP A 1 196 ? 4.040 0.486 13.971 1.00 95.25 196 ASP A CA 1
ATOM 1537 C C . ASP A 1 196 ? 3.084 1.199 13.009 1.00 95.25 196 ASP A C 1
ATOM 1539 O O . ASP A 1 196 ? 2.656 2.326 13.262 1.00 95.25 196 ASP A O 1
ATOM 1543 N N . LEU A 1 197 ? 2.876 0.598 11.836 1.00 97.56 197 LEU A N 1
ATOM 1544 C CA . LEU A 1 197 ? 2.152 1.205 10.726 1.00 97.56 197 LEU A CA 1
ATOM 1545 C C . LEU A 1 197 ? 0.642 0.975 10.873 1.00 97.56 197 LEU A C 1
ATOM 1547 O O . LEU A 1 197 ? 0.159 -0.150 10.767 1.00 97.56 197 LEU A O 1
ATOM 1551 N N . GLU A 1 198 ? -0.139 2.047 11.022 1.00 94.81 198 GLU A N 1
ATOM 1552 C CA . GLU A 1 198 ? -1.596 1.953 11.191 1.00 94.81 198 GLU A CA 1
ATOM 1553 C C . GLU A 1 198 ? -2.391 2.707 10.116 1.00 94.81 198 GLU A C 1
ATOM 1555 O O . GLU A 1 198 ? -2.012 3.772 9.628 1.00 94.81 198 GLU A O 1
ATOM 1560 N N . ILE A 1 199 ? -3.559 2.176 9.752 1.00 94.06 199 ILE A N 1
ATOM 1561 C CA . ILE A 1 199 ? -4.464 2.852 8.815 1.00 94.06 199 ILE A CA 1
ATOM 1562 C C . ILE A 1 199 ? -5.469 3.684 9.601 1.00 94.06 199 ILE A C 1
ATOM 1564 O O . ILE A 1 199 ? -6.119 3.194 10.525 1.00 94.06 199 ILE A O 1
ATOM 1568 N N . VAL A 1 200 ? -5.653 4.928 9.170 1.00 86.62 200 VAL A N 1
ATOM 1569 C CA . VAL A 1 200 ? -6.672 5.840 9.694 1.00 86.62 200 VAL A CA 1
ATOM 1570 C C . VAL A 1 200 ? -7.709 6.185 8.627 1.00 86.62 200 VAL A C 1
ATOM 1572 O O . VAL A 1 200 ? -7.524 5.922 7.440 1.00 86.62 200 VAL A O 1
ATOM 1575 N N . ASP A 1 201 ? -8.829 6.784 9.032 1.00 90.19 201 ASP A N 1
ATOM 1576 C CA . ASP A 1 201 ? -9.916 7.145 8.112 1.00 90.19 201 ASP A CA 1
ATOM 1577 C C . ASP A 1 201 ? -10.076 8.657 7.894 1.00 90.19 201 ASP A C 1
ATOM 1579 O O . ASP A 1 201 ? -11.173 9.206 7.835 1.00 90.19 201 ASP A O 1
ATOM 1583 N N . TYR A 1 202 ? -8.949 9.351 7.773 1.00 87.50 202 TYR A N 1
ATOM 1584 C CA . TYR A 1 202 ? -8.875 10.763 7.408 1.00 87.50 202 TYR A CA 1
ATOM 1585 C C . TYR A 1 202 ? -7.615 11.019 6.578 1.00 87.50 202 TYR A C 1
ATOM 1587 O O . TYR A 1 202 ? -6.673 10.238 6.638 1.00 87.50 202 TYR A O 1
ATOM 1595 N N . VAL A 1 203 ? -7.607 12.101 5.798 1.00 91.88 203 VAL A N 1
ATOM 1596 C CA . VAL A 1 203 ? -6.443 12.531 5.000 1.00 91.88 203 VAL A CA 1
ATOM 1597 C C . VAL A 1 203 ? -5.596 13.554 5.755 1.00 91.88 203 VAL A C 1
ATOM 1599 O O . VAL A 1 203 ? -6.061 14.135 6.738 1.00 91.88 203 VAL A O 1
ATOM 1602 N N . ASN A 1 204 ? -4.398 13.836 5.238 1.00 91.94 204 ASN A N 1
ATOM 1603 C CA . ASN A 1 204 ? -3.370 14.641 5.890 1.00 91.94 204 ASN A CA 1
ATOM 1604 C C . ASN A 1 204 ? -2.975 14.038 7.251 1.00 91.94 204 ASN A C 1
ATOM 1606 O O . ASN A 1 204 ? -2.917 14.740 8.262 1.00 91.94 204 ASN A O 1
ATOM 1610 N N . SER A 1 205 ? -2.779 12.716 7.277 1.00 88.94 205 SER A N 1
ATOM 1611 C CA . SER A 1 205 ? -2.666 11.929 8.501 1.00 88.94 205 SER A CA 1
ATOM 1612 C C . SER A 1 205 ? -1.320 12.065 9.200 1.00 88.94 205 SER A C 1
ATOM 1614 O O . SER A 1 205 ? -1.285 12.081 10.425 1.00 88.94 205 SER A O 1
ATOM 1616 N N . SER A 1 206 ? -0.232 12.202 8.441 1.00 91.69 206 SER A N 1
ATOM 1617 C CA . SER A 1 206 ? 1.142 12.154 8.953 1.00 91.69 206 SER A CA 1
ATOM 1618 C C . SER A 1 206 ? 1.876 13.497 8.798 1.00 91.69 206 SER A C 1
ATOM 1620 O O . SER A 1 206 ? 2.853 13.624 8.051 1.00 91.69 206 SER A O 1
ATOM 1622 N N . GLN A 1 207 ? 1.412 14.538 9.492 1.00 89.56 207 GLN A N 1
ATOM 1623 C CA . GLN A 1 207 ? 2.018 15.876 9.411 1.00 89.56 207 GLN A CA 1
ATOM 1624 C C . GLN A 1 207 ? 3.384 15.975 10.103 1.00 89.56 207 GLN A C 1
ATOM 1626 O O . GLN A 1 207 ? 4.227 16.772 9.691 1.00 89.56 207 GLN A O 1
ATOM 1631 N N . ASN A 1 208 ? 3.608 15.172 11.141 1.00 90.62 208 ASN A N 1
ATOM 1632 C CA . ASN A 1 208 ? 4.836 15.124 11.934 1.00 90.62 208 ASN A CA 1
ATOM 1633 C C . ASN A 1 208 ? 5.503 13.749 11.850 1.00 90.62 208 ASN A C 1
ATOM 1635 O O . ASN A 1 208 ? 6.195 13.342 12.783 1.00 90.62 208 ASN A O 1
ATOM 1639 N N . LYS A 1 209 ? 5.331 13.075 10.709 1.00 93.06 209 LYS A N 1
ATOM 1640 C CA . LYS A 1 209 ? 5.895 11.755 10.413 1.00 93.06 209 LYS A CA 1
ATOM 1641 C C . LYS A 1 209 ? 5.309 10.607 11.236 1.00 93.06 209 LYS A C 1
ATOM 1643 O O . LYS A 1 209 ? 5.980 9.605 11.477 1.00 93.06 209 LYS A O 1
ATOM 1648 N N . GLU A 1 210 ? 4.071 10.756 11.690 1.00 94.62 210 GLU A N 1
ATOM 1649 C CA . GLU A 1 210 ? 3.337 9.693 12.358 1.00 94.62 210 GLU A CA 1
ATOM 1650 C C . GLU A 1 210 ? 3.272 8.438 11.456 1.00 94.62 210 GLU A C 1
ATOM 1652 O O . GLU A 1 210 ? 3.101 8.564 10.242 1.00 94.62 210 GLU A O 1
ATOM 1657 N N . PRO A 1 211 ? 3.392 7.218 12.006 1.00 94.94 211 PRO A N 1
ATOM 1658 C CA . PRO A 1 211 ? 3.385 5.979 11.228 1.00 94.94 211 PRO A CA 1
ATOM 1659 C C . PRO A 1 211 ? 1.964 5.586 10.798 1.00 94.94 211 PRO A C 1
ATOM 1661 O O . PRO A 1 211 ? 1.521 4.462 10.990 1.00 94.94 211 PRO A O 1
ATOM 1664 N N . ILE A 1 212 ? 1.213 6.533 10.233 1.00 94.19 212 ILE A N 1
ATOM 1665 C CA . ILE A 1 212 ? -0.194 6.353 9.891 1.00 94.19 212 ILE A CA 1
ATOM 1666 C C . ILE A 1 212 ? -0.509 6.798 8.472 1.00 94.19 212 ILE A C 1
ATOM 1668 O O . ILE A 1 212 ? -0.024 7.831 8.008 1.00 94.19 212 ILE A O 1
ATOM 1672 N N . HIS A 1 213 ? -1.387 6.064 7.799 1.00 95.38 213 HIS A N 1
ATOM 1673 C CA . HIS A 1 213 ? -1.800 6.367 6.430 1.00 95.38 213 HIS A CA 1
ATOM 1674 C C . HIS A 1 213 ? -3.322 6.354 6.302 1.00 95.38 213 HIS A C 1
ATOM 1676 O O . HIS A 1 213 ? -3.995 5.431 6.761 1.00 95.38 213 HIS A O 1
ATOM 1682 N N . GLY A 1 214 ? -3.875 7.384 5.672 1.00 88.69 214 GLY A N 1
ATOM 1683 C CA . GLY A 1 214 ? -5.290 7.463 5.320 1.00 88.69 214 GLY A CA 1
ATOM 1684 C C . GLY A 1 214 ? -5.546 7.244 3.829 1.00 88.69 214 GLY A C 1
ATOM 1685 O O . GLY A 1 214 ? -4.611 7.209 3.030 1.00 88.69 214 GLY A O 1
ATOM 1686 N N . LYS A 1 215 ? -6.797 7.089 3.385 1.00 94.38 215 LYS A N 1
ATOM 1687 C CA . LYS A 1 215 ? -8.075 7.056 4.121 1.00 94.38 215 LYS A CA 1
ATOM 1688 C C . LYS A 1 215 ? -8.722 5.672 3.969 1.00 94.38 215 LYS A C 1
ATOM 1690 O O . LYS A 1 215 ? -9.079 5.287 2.857 1.00 94.38 215 LYS A O 1
ATOM 1695 N N . PHE A 1 216 ? -8.888 4.929 5.069 1.00 94.06 216 PHE A N 1
ATOM 1696 C CA . PHE A 1 216 ? -9.382 3.541 5.061 1.00 94.06 216 PHE A CA 1
ATOM 1697 C C . PHE A 1 216 ? -10.641 3.321 4.209 1.00 94.06 216 PHE A C 1
ATOM 1699 O O . PHE A 1 216 ? -10.695 2.371 3.436 1.00 94.06 216 PHE A O 1
ATOM 1706 N N . SER A 1 217 ? -11.659 4.169 4.347 1.00 90.44 217 SER A N 1
ATOM 1707 C CA . SER A 1 217 ? -12.936 4.034 3.638 1.00 90.44 217 SER A CA 1
ATOM 1708 C C . SER A 1 217 ? -12.772 4.085 2.120 1.00 90.44 217 SER A C 1
ATOM 1710 O O . SER A 1 217 ? -13.377 3.272 1.422 1.00 90.44 217 SER A O 1
ATOM 1712 N N . ASP A 1 218 ? -11.906 4.966 1.621 1.00 95.19 218 ASP A N 1
ATOM 1713 C CA . ASP A 1 218 ? -11.614 5.080 0.193 1.00 95.19 218 ASP A CA 1
ATOM 1714 C C . ASP A 1 218 ? -10.789 3.874 -0.278 1.00 95.19 218 ASP A C 1
ATOM 1716 O O . ASP A 1 218 ? -11.123 3.259 -1.287 1.00 95.19 218 ASP A O 1
ATOM 1720 N N . LEU A 1 219 ? -9.770 3.471 0.493 1.00 98.00 219 LEU A N 1
ATOM 1721 C CA . LEU A 1 219 ? -8.962 2.277 0.211 1.00 98.00 219 LEU A CA 1
ATOM 1722 C C . LEU A 1 219 ? -9.824 1.006 0.168 1.00 98.00 219 LEU A C 1
ATOM 1724 O O . LEU A 1 219 ? -9.662 0.161 -0.710 1.00 98.00 219 LEU A O 1
ATOM 1728 N N . TYR A 1 220 ? -10.772 0.870 1.093 1.00 96.25 220 TYR A N 1
ATOM 1729 C CA . TYR A 1 220 ? -11.692 -0.260 1.138 1.00 96.25 220 TYR A CA 1
ATOM 1730 C C . TYR A 1 220 ? -12.654 -0.253 -0.054 1.00 96.25 220 TYR A C 1
ATOM 1732 O O . TYR A 1 220 ? -12.866 -1.290 -0.681 1.00 96.25 220 TYR A O 1
ATOM 1740 N N . GLU A 1 221 ? -13.205 0.906 -0.422 1.00 95.50 221 GLU A N 1
ATOM 1741 C CA . GLU A 1 221 ? -14.033 1.032 -1.624 1.00 95.50 221 GLU A CA 1
ATOM 1742 C C . GLU A 1 221 ? -13.250 0.663 -2.892 1.00 95.50 221 GLU A C 1
ATOM 1744 O O . GLU A 1 221 ? -13.767 -0.030 -3.769 1.00 95.50 221 GLU A O 1
ATOM 1749 N N . TRP A 1 222 ? -11.995 1.096 -2.983 1.00 98.00 222 TRP A N 1
ATOM 1750 C CA . TRP A 1 222 ? -11.093 0.776 -4.085 1.00 98.00 222 TRP A CA 1
ATOM 1751 C C . TRP A 1 222 ? -10.796 -0.716 -4.172 1.00 98.00 222 TRP A C 1
ATOM 1753 O O . TRP A 1 222 ? -10.940 -1.294 -5.245 1.00 98.00 222 TRP A O 1
ATOM 1763 N N . HIS A 1 223 ? -10.487 -1.352 -3.044 1.00 97.75 223 HIS A N 1
ATOM 1764 C CA . HIS A 1 223 ? -10.296 -2.800 -2.946 1.00 97.75 223 HIS A CA 1
ATOM 1765 C C . HIS A 1 223 ? -11.506 -3.602 -3.438 1.00 97.75 223 HIS A C 1
ATOM 1767 O O . HIS A 1 223 ? -11.337 -4.629 -4.090 1.00 97.75 223 HIS A O 1
ATOM 1773 N N . LEU A 1 224 ? -12.726 -3.131 -3.161 1.00 95.56 224 LEU A N 1
ATOM 1774 C CA . LEU A 1 224 ? -13.951 -3.786 -3.629 1.00 95.56 224 LEU A CA 1
ATOM 1775 C C . LEU A 1 224 ? -14.210 -3.588 -5.128 1.00 95.56 224 LEU A C 1
ATOM 1777 O O . LEU A 1 224 ? -14.770 -4.476 -5.771 1.00 95.56 224 LEU A O 1
ATOM 1781 N N . LYS A 1 225 ? -13.867 -2.417 -5.677 1.00 94.88 225 LYS A N 1
ATOM 1782 C CA . LYS A 1 225 ? -14.132 -2.076 -7.086 1.00 94.88 225 LYS A CA 1
ATOM 1783 C C . LYS A 1 225 ? -13.080 -2.630 -8.041 1.00 94.88 225 LYS A C 1
ATOM 1785 O O . LYS A 1 225 ? -13.431 -3.030 -9.147 1.00 94.88 225 LYS A O 1
ATOM 1790 N N . ASP A 1 226 ? -11.824 -2.631 -7.620 1.00 97.69 226 ASP A N 1
ATOM 1791 C CA . ASP A 1 226 ? -10.672 -3.086 -8.391 1.00 97.69 226 ASP A CA 1
ATOM 1792 C C . ASP A 1 226 ? -10.152 -4.403 -7.791 1.00 97.69 226 ASP A C 1
ATOM 1794 O O . ASP A 1 226 ? -9.282 -4.455 -6.912 1.00 97.69 226 ASP A O 1
ATOM 1798 N N . THR A 1 227 ? -10.806 -5.492 -8.200 1.00 97.50 227 THR A N 1
ATOM 1799 C CA . THR A 1 227 ? -10.542 -6.846 -7.700 1.00 97.50 227 THR A CA 1
ATOM 1800 C C . THR A 1 227 ? -9.159 -7.336 -8.110 1.00 97.50 227 THR A C 1
ATOM 1802 O O . THR A 1 227 ? -8.675 -6.965 -9.175 1.00 97.50 227 THR A O 1
ATOM 1805 N N . VAL A 1 228 ? -8.580 -8.242 -7.318 1.00 98.12 228 VAL A N 1
ATOM 1806 C CA . VAL A 1 228 ? -7.253 -8.817 -7.580 1.00 98.12 228 VAL A CA 1
ATOM 1807 C C . VAL A 1 228 ? -7.112 -9.308 -9.018 1.00 98.12 228 VAL A C 1
ATOM 1809 O O . VAL A 1 228 ? -7.885 -10.149 -9.487 1.00 98.12 228 VAL A O 1
ATOM 1812 N N . SER A 1 229 ? -6.086 -8.806 -9.693 1.00 96.75 229 SER A N 1
ATOM 1813 C CA . SER A 1 229 ? -5.748 -9.193 -11.059 1.00 96.75 229 SER A CA 1
ATOM 1814 C C . SER A 1 229 ? -4.760 -10.366 -11.103 1.00 96.75 229 SER A C 1
ATOM 1816 O O . SER A 1 229 ? -4.024 -10.638 -10.153 1.00 96.75 229 SER A O 1
ATOM 1818 N N . SER A 1 230 ? -4.672 -11.047 -12.251 1.00 95.88 230 SER A N 1
ATOM 1819 C CA . SER A 1 230 ? -3.625 -12.058 -12.476 1.00 95.88 230 SER A CA 1
ATOM 1820 C C . SER A 1 230 ? -2.216 -11.456 -12.449 1.00 95.88 230 SER A C 1
ATOM 1822 O O . SER 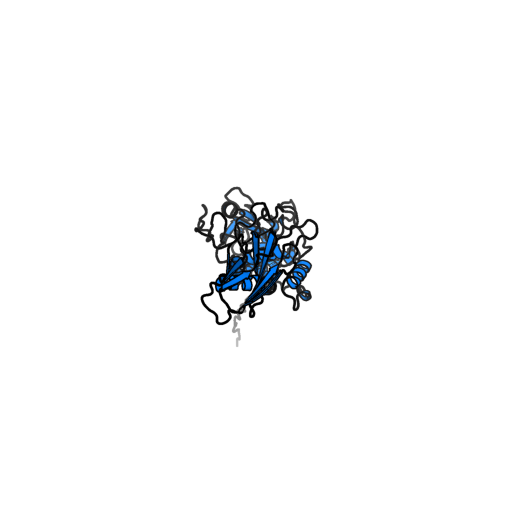A 1 230 ? -1.252 -12.155 -12.150 1.00 95.88 230 SER A O 1
ATOM 1824 N N . TRP A 1 231 ? -2.093 -10.164 -12.764 1.00 95.44 231 TRP A N 1
ATOM 1825 C CA . TRP A 1 231 ? -0.839 -9.423 -12.677 1.00 95.44 231 TRP A CA 1
ATOM 1826 C C . TRP A 1 231 ? -0.361 -9.307 -11.226 1.00 95.44 231 TRP A C 1
ATOM 1828 O O . TRP A 1 231 ? 0.787 -9.631 -10.927 1.00 95.44 231 TRP A O 1
ATOM 1838 N N . GLU A 1 232 ? -1.254 -8.935 -10.307 1.00 97.62 232 GLU A N 1
ATOM 1839 C CA . GLU A 1 232 ? -0.949 -8.897 -8.874 1.00 97.62 232 GLU A CA 1
ATOM 1840 C C . GLU A 1 232 ? -0.626 -10.273 -8.299 1.00 97.62 232 GLU A C 1
ATOM 1842 O O . GLU A 1 232 ? 0.309 -10.391 -7.511 1.00 97.62 232 GLU A O 1
ATOM 1847 N N . GLN A 1 233 ? -1.358 -11.315 -8.707 1.00 98.19 233 GLN A N 1
ATOM 1848 C CA . GLN A 1 233 ? -1.070 -12.692 -8.287 1.00 98.19 233 GLN A CA 1
ATOM 1849 C C . GLN A 1 233 ? 0.330 -13.123 -8.734 1.00 98.19 233 GLN A C 1
ATOM 1851 O O . GLN A 1 233 ? 1.117 -13.586 -7.912 1.00 98.19 233 GLN A O 1
ATOM 1856 N N . ASN A 1 234 ? 0.678 -12.886 -10.004 1.00 97.69 234 ASN A N 1
ATOM 1857 C CA . ASN A 1 234 ? 2.009 -13.183 -10.532 1.00 97.69 234 ASN A CA 1
ATOM 1858 C C . ASN A 1 234 ? 3.105 -12.406 -9.792 1.00 97.69 234 ASN A C 1
ATOM 1860 O O . ASN A 1 234 ? 4.148 -12.958 -9.452 1.00 97.69 234 ASN A O 1
ATOM 1864 N N . ARG A 1 235 ? 2.866 -11.128 -9.491 1.00 98.25 235 ARG A N 1
ATOM 1865 C CA . ARG A 1 235 ? 3.788 -10.331 -8.682 1.00 98.25 235 ARG A CA 1
ATOM 1866 C C . ARG A 1 235 ? 3.967 -10.917 -7.279 1.00 98.25 235 ARG A C 1
ATOM 1868 O O . ARG A 1 235 ? 5.100 -11.037 -6.819 1.00 98.25 235 ARG A O 1
ATOM 1875 N N . ASN A 1 236 ? 2.878 -11.306 -6.617 1.00 98.62 236 ASN A N 1
ATOM 1876 C CA . ASN A 1 236 ? 2.915 -11.944 -5.299 1.00 98.62 236 ASN A CA 1
ATOM 1877 C C . ASN A 1 236 ? 3.709 -13.267 -5.337 1.00 98.62 236 ASN A C 1
ATOM 1879 O O . ASN A 1 236 ? 4.511 -13.537 -4.443 1.00 98.62 236 ASN A O 1
ATOM 1883 N N . ASP A 1 237 ? 3.556 -14.047 -6.413 1.00 98.56 237 ASP A N 1
ATOM 1884 C CA . ASP A 1 237 ? 4.319 -15.275 -6.656 1.00 98.56 237 ASP A CA 1
ATOM 1885 C C . ASP A 1 237 ? 5.815 -15.012 -6.833 1.00 98.56 237 ASP A C 1
ATOM 1887 O O . ASP A 1 237 ? 6.630 -15.668 -6.184 1.00 98.56 237 ASP A O 1
ATOM 1891 N N . ILE A 1 238 ? 6.195 -14.051 -7.678 1.00 98.56 238 ILE A N 1
ATOM 1892 C CA . ILE A 1 238 ? 7.603 -13.700 -7.904 1.00 98.56 238 ILE A CA 1
ATOM 1893 C C . ILE A 1 238 ? 8.260 -13.289 -6.583 1.00 98.56 238 ILE A C 1
ATOM 1895 O O . ILE A 1 238 ? 9.319 -13.814 -6.234 1.00 98.56 238 ILE A O 1
ATOM 1899 N N . ILE A 1 239 ? 7.609 -12.410 -5.814 1.00 98.75 239 ILE A N 1
ATOM 1900 C CA . ILE A 1 239 ? 8.132 -11.950 -4.523 1.00 98.75 239 ILE A CA 1
ATOM 1901 C C . ILE A 1 239 ? 8.310 -13.129 -3.561 1.00 98.75 239 ILE A C 1
ATOM 1903 O O . ILE A 1 239 ? 9.349 -13.232 -2.909 1.00 98.75 239 ILE A O 1
ATOM 1907 N N . TYR A 1 240 ? 7.348 -14.048 -3.499 1.00 98.62 240 TYR A N 1
ATOM 1908 C CA . TYR A 1 240 ? 7.428 -15.202 -2.611 1.00 98.62 240 TYR A CA 1
ATOM 1909 C C . TYR A 1 240 ? 8.511 -16.207 -3.020 1.00 98.62 240 TYR A C 1
ATOM 1911 O O . TYR A 1 240 ? 9.370 -16.552 -2.214 1.00 98.62 240 TYR A O 1
ATOM 1919 N N . TYR A 1 241 ? 8.475 -16.696 -4.260 1.00 98.31 241 TYR A N 1
ATOM 1920 C CA . TYR A 1 241 ? 9.305 -17.829 -4.678 1.00 98.31 241 TYR A CA 1
ATOM 1921 C C . TYR A 1 241 ? 10.748 -17.454 -4.994 1.00 98.31 241 TYR A C 1
ATOM 1923 O O . TYR A 1 241 ? 11.613 -18.329 -4.958 1.00 98.31 241 TYR A O 1
ATOM 1931 N N . GLN A 1 242 ? 11.006 -16.191 -5.337 1.00 98.31 242 GLN A N 1
ATOM 1932 C CA . GLN A 1 242 ? 12.317 -15.764 -5.830 1.00 98.31 242 GLN A CA 1
ATOM 1933 C C . GLN A 1 242 ? 13.013 -14.769 -4.899 1.00 98.31 242 GLN A C 1
ATOM 1935 O O . GLN A 1 242 ? 14.240 -14.684 -4.936 1.00 98.31 242 GLN A O 1
ATOM 1940 N N . TYR A 1 243 ? 12.263 -14.052 -4.051 1.00 98.62 243 TYR A N 1
ATOM 1941 C CA . TYR A 1 243 ? 12.803 -12.934 -3.278 1.00 98.62 243 TYR A CA 1
ATOM 1942 C C . TYR A 1 243 ? 12.493 -13.020 -1.783 1.00 98.62 243 TYR A C 1
ATOM 1944 O O . TYR A 1 243 ? 13.230 -13.662 -1.040 1.00 98.62 243 TYR A O 1
ATOM 1952 N N . GLN A 1 244 ? 11.450 -12.336 -1.312 1.00 98.69 244 GLN A N 1
ATOM 1953 C CA . GLN A 1 244 ? 11.221 -12.097 0.112 1.00 98.69 244 GLN A CA 1
ATOM 1954 C C . GLN A 1 244 ? 10.705 -13.322 0.873 1.00 98.69 244 GLN A C 1
ATOM 1956 O O . GLN A 1 244 ? 10.784 -13.355 2.098 1.00 98.69 244 GLN A O 1
ATOM 1961 N N . GLY A 1 245 ? 10.170 -14.342 0.199 1.00 98.31 245 GLY A N 1
ATOM 1962 C CA . GLY A 1 245 ? 9.687 -15.547 0.886 1.00 98.31 245 GLY A CA 1
ATOM 1963 C C . GLY A 1 245 ? 8.414 -15.341 1.713 1.00 98.31 245 GLY A C 1
ATOM 1964 O O . GLY A 1 245 ? 7.998 -16.247 2.435 1.00 98.31 245 GLY A O 1
ATOM 1965 N N . ASN A 1 246 ? 7.765 -14.179 1.601 1.00 98.62 246 ASN A N 1
ATOM 1966 C CA . ASN A 1 246 ? 6.457 -13.902 2.181 1.00 98.62 246 ASN A CA 1
ATOM 1967 C C . ASN A 1 246 ? 5.455 -13.436 1.117 1.00 98.62 246 ASN A C 1
ATOM 1969 O O . ASN A 1 246 ? 5.840 -12.923 0.066 1.00 98.62 246 ASN A O 1
ATOM 1973 N N . ARG A 1 247 ? 4.164 -13.642 1.386 1.00 98.62 247 ARG A N 1
ATOM 1974 C CA . ARG A 1 247 ? 3.061 -13.286 0.481 1.00 98.62 247 ARG A CA 1
ATOM 1975 C C . ARG A 1 247 ? 2.249 -12.131 1.043 1.00 98.62 247 ARG A C 1
ATOM 1977 O O . ARG A 1 247 ? 2.091 -12.038 2.258 1.00 98.62 247 ARG A O 1
ATOM 1984 N N . ASN A 1 248 ? 1.670 -11.306 0.175 1.00 98.81 248 ASN A N 1
ATOM 1985 C CA . ASN A 1 248 ? 0.641 -10.349 0.561 1.00 98.81 248 ASN A CA 1
ATOM 1986 C C . ASN A 1 248 ? -0.701 -11.085 0.765 1.00 98.81 248 ASN A C 1
ATOM 1988 O O . ASN A 1 248 ? -1.320 -11.501 -0.222 1.00 98.81 248 ASN A O 1
ATOM 1992 N N . PRO A 1 249 ? -1.205 -11.216 2.011 1.00 98.75 249 PRO A N 1
ATOM 1993 C CA . PRO A 1 249 ? -2.427 -11.968 2.285 1.00 98.75 249 PRO A CA 1
ATOM 1994 C C . PRO A 1 249 ? -3.677 -11.360 1.669 1.00 98.75 249 PRO A C 1
ATOM 1996 O O . PRO A 1 249 ? -4.650 -12.069 1.466 1.00 98.75 249 PRO A O 1
ATOM 1999 N N . PHE A 1 250 ? -3.674 -10.065 1.363 1.00 98.81 250 PHE A N 1
ATOM 2000 C CA . PHE A 1 250 ? -4.839 -9.381 0.806 1.00 98.81 250 PHE A CA 1
ATOM 2001 C C . PHE A 1 250 ? -4.948 -9.543 -0.713 1.00 98.81 250 PHE A C 1
ATOM 2003 O O . PHE A 1 250 ? -6.008 -9.264 -1.269 1.00 98.81 250 PHE A O 1
ATOM 2010 N N . ILE A 1 251 ? -3.881 -10.014 -1.372 1.00 98.75 251 ILE A N 1
ATOM 2011 C CA . ILE A 1 251 ? -3.915 -10.491 -2.763 1.00 98.75 251 ILE A CA 1
ATOM 2012 C C . ILE A 1 251 ? -4.436 -11.933 -2.803 1.00 98.75 251 ILE A C 1
ATOM 2014 O O . ILE A 1 251 ? -5.306 -12.251 -3.609 1.00 98.75 251 ILE A O 1
ATOM 2018 N N . ASP A 1 252 ? -3.938 -12.792 -1.913 1.00 98.44 252 ASP A N 1
ATOM 2019 C CA . ASP A 1 252 ? -4.315 -14.211 -1.875 1.00 98.44 252 ASP A CA 1
ATOM 2020 C C . ASP A 1 252 ? -5.725 -14.439 -1.290 1.00 98.44 252 ASP A C 1
ATOM 2022 O O . ASP A 1 252 ? -6.474 -15.286 -1.775 1.00 98.44 252 ASP A O 1
ATOM 2026 N N . HIS A 1 253 ? -6.100 -13.645 -0.283 1.00 98.12 253 HIS A N 1
ATOM 2027 C CA . HIS A 1 253 ? -7.376 -13.683 0.438 1.00 98.12 253 HIS A CA 1
ATOM 2028 C C . HIS A 1 253 ? -7.967 -12.268 0.612 1.00 98.12 253 HIS A C 1
ATOM 2030 O O . HIS A 1 253 ? -7.927 -11.687 1.707 1.00 98.12 253 HIS A O 1
ATOM 2036 N N . PRO A 1 254 ? -8.546 -11.677 -0.453 1.00 97.94 254 PRO A N 1
ATOM 2037 C CA . PRO A 1 254 ? -9.142 -10.336 -0.416 1.00 97.94 254 PRO A CA 1
ATOM 2038 C C . PRO A 1 254 ? -10.206 -10.138 0.673 1.00 97.94 254 PRO A C 1
ATOM 2040 O O . PRO A 1 254 ? -10.411 -9.021 1.154 1.00 97.94 254 PRO A O 1
ATOM 2043 N N . GLU A 1 255 ? -10.883 -11.209 1.089 1.00 96.75 255 GLU A N 1
ATOM 2044 C CA . GLU A 1 255 ? -11.890 -11.198 2.148 1.00 96.75 255 GLU A CA 1
ATOM 2045 C C . GLU A 1 255 ? -11.314 -10.908 3.543 1.00 96.75 255 GLU A C 1
ATOM 2047 O O . GLU A 1 255 ? -12.056 -10.524 4.451 1.00 96.75 255 GLU A O 1
ATOM 2052 N N . PHE A 1 256 ? -10.000 -11.063 3.747 1.00 98.44 256 PHE A N 1
ATOM 2053 C CA . PHE A 1 256 ? -9.366 -10.762 5.033 1.00 98.44 256 PHE A CA 1
ATOM 2054 C C . PHE A 1 256 ? -9.460 -9.283 5.402 1.00 98.44 256 PHE A C 1
ATOM 2056 O O . PHE A 1 256 ? -9.568 -8.976 6.587 1.00 98.44 256 PHE A O 1
ATOM 2063 N N . VAL A 1 257 ? -9.525 -8.375 4.421 1.00 97.38 257 VAL A N 1
ATOM 2064 C CA . VAL A 1 257 ? -9.708 -6.940 4.688 1.00 97.38 257 VAL A CA 1
ATOM 2065 C C . VAL A 1 257 ? -10.994 -6.700 5.486 1.00 97.38 257 VAL A C 1
ATOM 2067 O O . VAL A 1 257 ? -10.974 -6.041 6.525 1.00 97.38 257 VAL A O 1
ATOM 2070 N N . GLU A 1 258 ? -12.115 -7.284 5.053 1.00 92.50 258 GLU A N 1
ATOM 2071 C CA . GLU A 1 258 ? -13.391 -7.156 5.765 1.00 92.50 258 GLU A CA 1
ATOM 2072 C C . GLU A 1 258 ? -13.375 -7.908 7.103 1.00 92.50 258 GLU A C 1
ATOM 2074 O O . GLU A 1 258 ? -13.892 -7.404 8.098 1.00 92.50 258 GLU A O 1
ATOM 2079 N N . LYS A 1 259 ? -12.742 -9.085 7.179 1.00 91.94 259 LYS A N 1
ATOM 2080 C CA . LYS A 1 259 ? -12.650 -9.829 8.446 1.00 91.94 259 LYS A CA 1
ATOM 2081 C C . LYS A 1 259 ? -11.840 -9.095 9.516 1.00 91.94 259 LYS A C 1
ATOM 2083 O O . LYS A 1 259 ? -12.137 -9.274 10.696 1.00 91.94 259 LYS A O 1
ATOM 2088 N N . ILE A 1 260 ? -10.835 -8.302 9.138 1.00 90.75 260 ILE A N 1
ATOM 2089 C CA . ILE A 1 260 ? -10.012 -7.516 10.071 1.00 90.75 260 ILE A CA 1
ATOM 2090 C C . ILE A 1 260 ? -10.691 -6.181 10.383 1.00 90.75 260 ILE A C 1
ATOM 2092 O O . ILE A 1 260 ? -10.996 -5.894 11.541 1.00 90.75 260 ILE A O 1
ATOM 2096 N N . TRP A 1 261 ? -10.981 -5.382 9.354 1.00 87.75 261 TRP A N 1
ATOM 2097 C CA . TRP A 1 261 ? -11.421 -3.993 9.507 1.00 87.75 261 TRP A CA 1
ATOM 2098 C C . TRP A 1 261 ? -12.913 -3.768 9.245 1.00 87.75 261 TRP A C 1
ATOM 2100 O O . TRP A 1 261 ? -13.361 -2.623 9.217 1.00 87.75 261 TRP A O 1
ATOM 2110 N N . GLY A 1 262 ? -13.733 -4.813 9.114 1.00 73.62 262 GLY A N 1
ATOM 2111 C CA . GLY A 1 262 ? -15.175 -4.680 8.871 1.00 73.62 262 GLY A CA 1
ATOM 2112 C C . GLY A 1 262 ? -15.874 -3.756 9.875 1.00 73.62 262 GLY A C 1
ATOM 2113 O O . GLY A 1 262 ? -16.743 -2.976 9.501 1.00 73.62 262 GLY A O 1
ATOM 2114 N N . ASN A 1 263 ? -15.427 -3.730 11.135 1.00 66.81 263 ASN A N 1
ATOM 2115 C CA . ASN A 1 263 ? -15.945 -2.803 12.148 1.00 66.81 263 ASN A CA 1
ATOM 2116 C C . ASN A 1 263 ? -15.715 -1.317 11.813 1.00 66.81 263 ASN A C 1
ATOM 2118 O O . ASN A 1 263 ? -16.574 -0.506 12.154 1.00 66.81 263 ASN A O 1
ATOM 2122 N N . PHE A 1 264 ? -14.613 -0.952 11.146 1.00 63.91 264 PHE A N 1
ATOM 2123 C CA . PHE A 1 264 ? -14.396 0.413 10.645 1.00 63.91 264 PHE A CA 1
ATOM 2124 C C . PHE A 1 264 ? -15.418 0.753 9.557 1.00 63.91 264 PHE A C 1
ATOM 2126 O O . PHE A 1 264 ? -16.051 1.805 9.607 1.00 63.91 264 PHE A O 1
ATOM 2133 N N . VAL A 1 265 ? -15.672 -0.182 8.635 1.00 59.66 265 VAL A N 1
ATOM 2134 C CA . VAL A 1 265 ? -16.698 -0.038 7.588 1.00 59.66 265 VAL A CA 1
ATOM 2135 C C . VAL A 1 265 ? -18.087 0.163 8.205 1.00 59.66 265 VAL A C 1
ATOM 2137 O O . VAL A 1 265 ? -18.823 1.061 7.795 1.00 59.66 265 VAL A O 1
ATOM 2140 N N . PHE A 1 266 ? -18.452 -0.643 9.209 1.00 56.84 266 PHE A N 1
ATOM 2141 C CA . PHE A 1 266 ? -19.730 -0.509 9.912 1.00 56.84 266 PHE A CA 1
ATOM 2142 C C . PHE A 1 266 ? -19.824 0.794 10.706 1.00 56.84 266 PHE A C 1
ATOM 2144 O O . PHE A 1 266 ? -20.882 1.420 10.700 1.00 56.84 266 PHE A O 1
ATOM 2151 N N . ALA A 1 267 ? -18.744 1.223 11.366 1.00 56.25 267 ALA A N 1
ATOM 2152 C CA . ALA A 1 267 ? -18.714 2.477 12.108 1.00 56.25 267 ALA A CA 1
ATOM 2153 C C . ALA A 1 267 ? -18.935 3.683 11.188 1.00 56.25 267 ALA A C 1
ATOM 2155 O O . ALA A 1 267 ? -19.818 4.485 11.475 1.00 56.25 267 ALA A O 1
ATOM 2156 N N . ASN A 1 268 ? -18.232 3.757 10.056 1.00 56.12 268 ASN A N 1
ATOM 2157 C CA . ASN A 1 268 ? -18.353 4.863 9.103 1.00 56.12 268 ASN A CA 1
ATOM 2158 C C . ASN A 1 268 ? -19.716 4.907 8.418 1.00 56.12 268 ASN A C 1
ATOM 2160 O O . ASN A 1 268 ? -20.359 5.953 8.400 1.00 56.12 268 ASN A O 1
ATOM 2164 N N . LYS A 1 269 ? -20.216 3.755 7.944 1.00 55.69 269 LYS A N 1
ATOM 2165 C CA . LYS A 1 269 ? -21.581 3.671 7.403 1.00 55.69 269 LYS A CA 1
ATOM 2166 C C . LYS A 1 269 ? -22.606 4.147 8.433 1.00 55.69 269 LYS A C 1
ATOM 2168 O O . LYS A 1 269 ? -23.561 4.821 8.074 1.00 55.69 269 LYS A O 1
ATOM 2173 N N . ILE A 1 270 ? -22.411 3.833 9.713 1.00 51.84 270 ILE A N 1
ATOM 2174 C CA . ILE A 1 270 ? -23.276 4.316 10.795 1.00 51.84 270 ILE A CA 1
ATOM 2175 C C . ILE A 1 270 ? -23.083 5.810 11.064 1.00 51.84 270 ILE A C 1
ATOM 2177 O O . ILE A 1 270 ? -24.077 6.488 11.298 1.00 51.84 270 ILE A O 1
ATOM 2181 N N . GLU A 1 271 ? -21.874 6.365 11.022 1.00 55.44 271 GLU A N 1
ATOM 2182 C CA . GLU A 1 271 ? -21.681 7.814 11.173 1.00 55.44 271 GLU A CA 1
ATOM 2183 C C . GLU A 1 271 ? -22.423 8.602 10.086 1.00 55.44 271 GLU A C 1
ATOM 2185 O O . GLU A 1 271 ? -23.156 9.540 10.417 1.00 55.44 271 GLU A O 1
ATOM 2190 N N . ASP A 1 272 ? -22.338 8.154 8.832 1.00 59.94 272 ASP A N 1
ATOM 2191 C CA . ASP A 1 272 ? -23.081 8.742 7.713 1.00 59.94 272 ASP A CA 1
ATOM 2192 C C . ASP A 1 272 ? -24.604 8.604 7.886 1.00 59.94 272 ASP A C 1
ATOM 2194 O O . ASP A 1 272 ? -25.356 9.534 7.582 1.00 59.94 272 ASP A O 1
ATOM 2198 N N . ILE A 1 273 ? -25.071 7.464 8.409 1.00 59.12 273 ILE A N 1
ATOM 2199 C CA . ILE A 1 273 ? -26.500 7.188 8.626 1.00 59.12 273 ILE A CA 1
ATOM 2200 C C . ILE A 1 273 ? -27.069 7.983 9.811 1.00 59.12 273 ILE A C 1
ATOM 2202 O O . ILE A 1 273 ? -28.175 8.517 9.716 1.00 59.12 273 ILE A O 1
ATOM 2206 N N . TYR A 1 274 ? -26.355 8.053 10.939 1.00 66.00 274 TYR A N 1
ATOM 2207 C CA . TYR A 1 274 ? -26.892 8.575 12.201 1.00 66.00 274 TYR A CA 1
ATOM 2208 C C . TYR A 1 274 ? -26.517 10.027 12.499 1.00 66.00 274 TYR A C 1
ATOM 2210 O O . TYR A 1 274 ? -27.166 10.608 13.368 1.00 66.00 274 TYR A O 1
ATOM 2218 N N . GLN A 1 275 ? -25.519 10.612 11.819 1.00 73.19 275 GLN A N 1
ATO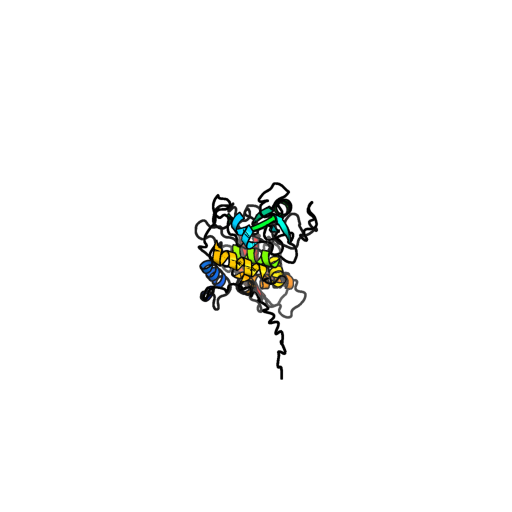M 2219 C CA . GLN A 1 275 ? -25.104 12.019 11.962 1.00 73.19 275 GLN A CA 1
ATOM 2220 C C . GLN A 1 275 ? -25.096 12.488 13.429 1.00 73.19 275 GLN A C 1
ATOM 2222 O O . GLN A 1 275 ? -25.927 13.292 13.851 1.00 73.19 275 GLN A O 1
ATOM 2227 N N . ILE A 1 276 ? -24.203 11.913 14.243 1.00 78.44 276 ILE A N 1
ATOM 2228 C CA . ILE A 1 276 ? -24.175 12.166 15.691 1.00 78.44 276 ILE A CA 1
ATOM 2229 C C . ILE A 1 276 ? -23.494 13.511 15.978 1.00 78.44 276 ILE A C 1
ATOM 2231 O O . ILE A 1 276 ? -22.276 13.638 15.809 1.00 78.44 276 ILE A O 1
ATOM 2235 N N . ASN A 1 277 ? -24.261 14.457 16.513 1.00 83.00 277 ASN A N 1
ATOM 2236 C CA . ASN A 1 277 ? -23.806 15.761 16.984 1.00 83.00 277 ASN A CA 1
ATOM 2237 C C . ASN A 1 277 ? -23.790 15.792 18.512 1.00 83.00 277 ASN A C 1
ATOM 2239 O O . ASN A 1 277 ? -24.744 15.369 19.160 1.00 83.00 277 ASN A O 1
ATOM 2243 N N . VAL A 1 278 ? -22.718 16.313 19.112 1.00 84.00 278 VAL A N 1
ATOM 2244 C CA . VAL A 1 278 ? -22.612 16.413 20.573 1.00 84.00 278 VAL A CA 1
ATOM 2245 C C . VAL A 1 278 ? -22.204 17.820 20.984 1.00 84.00 278 VAL A C 1
ATOM 2247 O O . VAL A 1 278 ? -21.175 18.323 20.534 1.00 84.00 278 VAL A O 1
ATOM 2250 N N . TYR A 1 279 ? -23.016 18.463 21.824 1.00 84.88 279 TYR A N 1
ATOM 2251 C CA . TYR A 1 279 ? -22.868 19.879 22.161 1.00 84.88 279 TYR A CA 1
ATOM 2252 C C . TYR A 1 279 ? -23.531 20.248 23.502 1.00 84.88 279 TYR A C 1
ATOM 2254 O O . TYR A 1 279 ? -24.485 19.597 23.914 1.00 84.88 279 TYR A O 1
ATOM 2262 N N . PRO A 1 280 ? -23.111 21.332 24.174 1.00 83.44 280 PRO A N 1
ATOM 2263 C CA . PRO A 1 280 ? -21.925 22.126 23.864 1.00 83.44 280 PRO A CA 1
ATOM 2264 C C . PRO A 1 280 ? -20.631 21.370 24.213 1.00 83.44 280 PRO A C 1
ATOM 2266 O O . PRO A 1 280 ? -20.620 20.507 25.084 1.00 83.44 280 PRO A O 1
ATOM 2269 N N . ASN A 1 281 ? -19.542 21.675 23.505 1.00 75.75 281 ASN A N 1
ATOM 2270 C CA . ASN A 1 281 ? -18.186 21.252 23.859 1.00 75.75 281 ASN A CA 1
ATOM 2271 C C . ASN A 1 281 ? -17.267 22.484 23.778 1.00 75.75 281 ASN A C 1
ATOM 2273 O O . ASN A 1 281 ? -17.030 22.953 22.662 1.00 75.75 281 ASN A O 1
ATOM 2277 N N . PRO A 1 282 ? -16.766 23.033 24.902 1.00 83.69 282 PRO A N 1
ATOM 2278 C CA . PRO A 1 282 ? -16.892 22.523 26.272 1.00 83.69 282 PRO A CA 1
ATOM 2279 C C . PRO A 1 282 ? -18.327 22.547 26.830 1.00 83.69 282 PRO A C 1
ATOM 2281 O O . PRO A 1 282 ? -19.131 23.387 26.426 1.00 83.69 282 PRO A O 1
ATOM 2284 N N . PHE A 1 283 ? -18.650 21.635 27.747 1.00 82.12 283 PHE A N 1
ATOM 2285 C CA . PHE A 1 283 ? -19.930 21.597 28.462 1.00 82.12 283 PHE A CA 1
ATOM 2286 C C . PHE A 1 283 ? -19.801 22.153 29.883 1.00 82.12 283 PHE A C 1
ATOM 2288 O O . PHE A 1 283 ? -18.710 22.468 30.322 1.00 82.12 283 PHE A O 1
ATOM 2295 N N . ASN A 1 284 ? -20.924 22.319 30.585 1.00 84.12 284 ASN A N 1
ATOM 2296 C CA . ASN A 1 284 ? -20.926 22.709 31.999 1.00 84.12 284 ASN A CA 1
ATOM 2297 C C . ASN A 1 284 ? -21.921 21.822 32.765 1.00 84.12 284 ASN A C 1
ATOM 2299 O O . ASN A 1 284 ? -21.606 20.718 33.196 1.00 84.12 284 ASN A O 1
ATOM 2303 N N . ASN A 1 285 ? -23.193 22.221 32.816 1.00 87.31 285 ASN A N 1
ATOM 2304 C CA . ASN A 1 285 ? -24.206 21.463 33.557 1.00 87.31 285 ASN A CA 1
ATOM 2305 C C . ASN A 1 285 ? -24.762 20.252 32.797 1.00 87.31 285 ASN A C 1
ATOM 2307 O O . ASN A 1 285 ? -25.278 19.322 33.417 1.00 87.31 285 ASN A O 1
ATOM 2311 N N . TYR A 1 286 ? -24.705 20.270 31.467 1.00 88.69 286 TYR A N 1
ATOM 2312 C CA . TYR A 1 286 ? -25.250 19.221 30.615 1.00 88.69 286 TYR A CA 1
ATOM 2313 C C . TYR A 1 286 ? -24.497 19.143 29.291 1.00 88.69 286 TYR A C 1
ATOM 2315 O O . TYR A 1 286 ? -23.935 20.136 28.829 1.00 88.69 286 TYR A O 1
ATOM 2323 N N . ILE A 1 287 ? -24.559 17.972 28.666 1.00 89.81 287 ILE A N 1
ATOM 2324 C CA . ILE A 1 287 ? -24.145 17.745 27.286 1.00 89.81 287 ILE A CA 1
ATOM 2325 C C . ILE A 1 287 ? -25.289 17.069 26.530 1.00 89.81 287 ILE A C 1
ATOM 2327 O O . ILE A 1 287 ? -25.909 16.130 27.027 1.00 89.81 287 ILE A O 1
ATOM 2331 N N . ASN A 1 288 ? -25.602 17.567 25.343 1.00 89.94 288 ASN A N 1
ATOM 2332 C CA . ASN A 1 288 ? -26.620 17.022 24.462 1.00 89.94 288 ASN A CA 1
ATOM 2333 C C . ASN A 1 288 ? -25.973 16.141 23.404 1.00 89.94 288 ASN A C 1
ATOM 2335 O O . ASN A 1 288 ? -24.936 16.490 22.847 1.00 89.94 288 ASN A O 1
ATOM 2339 N N . VAL A 1 289 ? -26.627 15.026 23.117 1.00 87.94 289 VAL A N 1
ATOM 2340 C CA . VAL A 1 289 ? -26.340 14.133 22.001 1.00 87.94 289 VAL A CA 1
ATOM 2341 C C . VAL A 1 289 ? -27.550 14.175 21.085 1.00 87.94 289 VAL A C 1
ATOM 2343 O O . VAL A 1 289 ? -28.640 13.778 21.493 1.00 87.94 289 VAL A O 1
ATOM 2346 N N . GLU A 1 290 ? -27.353 14.648 19.866 1.00 86.44 290 GLU A N 1
ATOM 2347 C CA . GLU A 1 290 ? -28.355 14.690 18.809 1.00 86.44 290 GLU A CA 1
ATOM 2348 C C . GLU A 1 290 ? -27.985 13.692 17.705 1.00 86.44 290 GLU A C 1
ATOM 2350 O O . GLU A 1 290 ? -26.827 13.591 17.302 1.00 86.44 290 GLU A O 1
ATOM 2355 N N . LEU A 1 291 ? -28.974 12.937 17.237 1.00 79.81 291 LEU A N 1
ATOM 2356 C CA . LEU A 1 291 ? -28.881 11.988 16.133 1.00 79.81 291 LEU A CA 1
ATOM 2357 C C . LEU A 1 291 ? -29.627 12.579 14.933 1.00 79.81 291 LEU A C 1
ATOM 2359 O O . LEU A 1 291 ? -30.842 12.767 14.997 1.00 79.81 291 LEU A O 1
ATOM 2363 N N . GLY A 1 292 ? -28.920 12.860 13.841 1.00 70.12 292 GLY A N 1
ATOM 2364 C CA . GLY A 1 292 ? -29.476 13.467 12.628 1.00 70.12 292 GLY A CA 1
ATOM 2365 C C . GLY A 1 292 ? -30.060 12.484 11.604 1.00 70.12 292 GLY A C 1
ATOM 2366 O O . GLY A 1 292 ? -30.180 12.843 10.434 1.00 70.12 292 GLY A O 1
ATOM 2367 N N . CYS A 1 293 ? -30.388 11.243 11.984 1.00 64.88 293 CYS A N 1
ATOM 2368 C CA . CYS A 1 293 ? -30.748 10.205 11.007 1.00 64.88 293 CYS A CA 1
ATOM 2369 C C . CYS A 1 293 ? -32.002 10.565 10.178 1.00 64.88 293 CYS A C 1
ATOM 2371 O O . CYS A 1 293 ? -33.000 11.049 10.721 1.00 64.88 293 CYS A O 1
ATOM 2373 N N . LYS A 1 294 ? -31.960 10.296 8.862 1.00 53.50 294 LYS A N 1
ATOM 2374 C CA . LYS A 1 294 ? -33.081 10.503 7.916 1.00 53.50 294 LYS A CA 1
ATOM 2375 C C . LYS A 1 294 ? -33.923 9.253 7.650 1.00 53.50 294 LYS A C 1
ATOM 2377 O O . LYS A 1 294 ? -35.029 9.384 7.144 1.00 53.50 294 LYS A O 1
ATOM 2382 N N . ASP A 1 295 ? -33.433 8.080 8.025 1.00 51.81 295 ASP A N 1
ATOM 2383 C CA . ASP A 1 295 ? -34.162 6.817 7.975 1.00 51.81 295 ASP A CA 1
ATOM 2384 C C . ASP A 1 295 ? -33.631 5.911 9.091 1.00 51.81 295 ASP A C 1
ATOM 2386 O O . ASP A 1 295 ? -32.420 5.795 9.251 1.00 51.81 295 ASP A O 1
ATOM 2390 N N . VAL A 1 296 ? -34.545 5.309 9.859 1.00 50.03 296 VAL A N 1
ATOM 2391 C CA . VAL A 1 296 ? -34.587 3.909 10.339 1.00 50.03 296 VAL A CA 1
ATOM 2392 C C . VAL A 1 296 ? -35.340 3.849 11.679 1.00 50.03 296 VAL A C 1
ATOM 2394 O O . VAL A 1 296 ? -35.047 4.552 12.641 1.00 50.03 296 VAL A O 1
ATOM 2397 N N . ASN A 1 297 ? -36.305 2.932 11.742 1.00 52.62 297 ASN A N 1
ATOM 2398 C CA . ASN A 1 297 ? -37.149 2.554 12.880 1.00 52.62 297 ASN A CA 1
ATOM 2399 C C . ASN A 1 297 ? -36.399 1.971 14.110 1.00 52.62 297 ASN A C 1
ATOM 2401 O O . ASN A 1 297 ? -36.888 1.039 14.749 1.00 52.62 297 ASN A O 1
ATOM 2405 N N . SER A 1 298 ? -35.229 2.488 14.489 1.00 56.09 298 SER A N 1
ATOM 2406 C CA . SER A 1 298 ? -34.446 1.968 15.617 1.00 56.09 298 SER A CA 1
ATOM 2407 C C . SER A 1 298 ? -33.640 3.067 16.322 1.00 56.09 298 SER A C 1
ATOM 2409 O O . SER A 1 298 ? -32.412 3.033 16.363 1.00 56.09 298 SER A O 1
ATOM 2411 N N . ASN A 1 299 ? -34.316 4.027 16.958 1.00 57.16 299 ASN A N 1
ATOM 2412 C CA . ASN A 1 299 ? -33.659 5.058 17.780 1.00 57.16 299 ASN A CA 1
ATOM 2413 C C . ASN A 1 299 ? -33.039 4.525 19.085 1.00 57.16 299 ASN A C 1
ATOM 2415 O O . ASN A 1 299 ? -32.662 5.314 19.946 1.00 57.16 299 ASN A O 1
ATOM 2419 N N . LYS A 1 300 ? -32.932 3.202 19.262 1.00 72.88 300 LYS A N 1
ATOM 2420 C CA . LYS A 1 300 ? -32.409 2.619 20.495 1.00 72.88 300 LYS A CA 1
ATOM 2421 C C . LYS A 1 300 ? -30.892 2.756 20.540 1.00 72.88 300 LYS A C 1
ATOM 2423 O O . LYS A 1 300 ? -30.150 1.953 19.966 1.00 72.88 300 LYS A O 1
ATOM 2428 N N . ILE A 1 301 ? -30.435 3.764 21.264 1.00 78.94 301 ILE A N 1
ATOM 2429 C CA . ILE A 1 301 ? -29.029 4.049 21.506 1.00 78.94 301 ILE A CA 1
ATOM 2430 C C . ILE A 1 301 ? -28.695 3.825 22.976 1.00 78.94 301 ILE A C 1
ATOM 2432 O O . ILE A 1 301 ? -29.445 4.166 23.892 1.00 78.94 301 ILE A O 1
ATOM 2436 N N . LYS A 1 302 ? -27.520 3.259 23.220 1.00 84.56 302 LYS A N 1
ATOM 2437 C CA . LYS A 1 302 ? -26.888 3.223 24.530 1.00 84.56 302 LYS A CA 1
ATOM 2438 C C . LYS A 1 302 ? -25.663 4.134 24.514 1.00 84.56 302 LYS A C 1
ATOM 2440 O O . LYS A 1 302 ? -24.752 3.937 23.721 1.00 84.56 302 LYS A O 1
ATOM 2445 N N . ILE A 1 303 ? -25.636 5.114 25.408 1.00 87.06 303 ILE A N 1
ATOM 2446 C CA . ILE A 1 303 ? -24.581 6.117 25.544 1.00 87.06 303 ILE A CA 1
ATOM 2447 C C . ILE A 1 303 ? -23.847 5.869 26.859 1.00 87.06 303 ILE A C 1
ATOM 2449 O O . ILE A 1 303 ? -24.456 5.827 27.927 1.00 87.06 303 ILE A O 1
ATOM 2453 N N . GLN A 1 304 ? -22.534 5.700 26.802 1.00 89.50 304 GLN A N 1
ATOM 2454 C CA . GLN A 1 304 ? -21.675 5.521 27.965 1.00 89.50 304 GLN A CA 1
ATOM 2455 C C . GLN A 1 304 ? -20.691 6.687 28.055 1.00 89.50 304 GLN A C 1
ATOM 2457 O O . GLN A 1 304 ? -20.035 7.001 27.071 1.00 89.50 304 GLN A O 1
ATOM 2462 N N . LEU A 1 305 ? -20.572 7.321 29.219 1.00 87.69 305 LEU A N 1
ATOM 2463 C CA . LEU A 1 305 ? -19.604 8.394 29.468 1.00 87.69 305 LEU A CA 1
ATOM 2464 C C . LEU A 1 305 ? -18.526 7.878 30.413 1.00 87.69 305 LEU A C 1
ATOM 2466 O O . LEU A 1 305 ? -18.866 7.263 31.422 1.00 87.69 305 LEU A O 1
ATOM 2470 N N . PHE A 1 306 ? -17.263 8.150 30.110 1.00 84.94 306 PHE A N 1
ATOM 2471 C CA . PHE A 1 306 ? -16.103 7.732 30.889 1.00 84.94 306 PHE A CA 1
ATOM 2472 C C . PHE A 1 306 ? -15.193 8.924 31.205 1.00 84.94 306 PHE A C 1
ATOM 2474 O O . PHE A 1 306 ? -15.153 9.884 30.433 1.00 84.94 306 PHE A O 1
ATOM 2481 N N . ASP A 1 307 ? -14.445 8.851 32.308 1.00 84.88 307 ASP A N 1
ATOM 2482 C CA . ASP A 1 307 ? -13.281 9.725 32.515 1.00 84.88 307 ASP A CA 1
ATOM 2483 C C . ASP A 1 307 ? -12.070 9.260 31.678 1.00 84.88 307 ASP A C 1
ATOM 2485 O O . ASP A 1 307 ? -12.106 8.211 31.024 1.00 84.88 307 ASP A O 1
ATOM 2489 N N . VAL A 1 308 ? -10.983 10.041 31.685 1.00 79.00 308 VAL A N 1
ATOM 2490 C CA . VAL A 1 308 ? -9.742 9.712 30.952 1.00 79.00 308 VAL A CA 1
ATOM 2491 C C . VAL A 1 308 ? -9.073 8.412 31.400 1.00 79.00 308 VAL A C 1
ATOM 2493 O O . VAL A 1 308 ? -8.323 7.827 30.624 1.00 79.00 308 VAL A O 1
ATOM 2496 N N . TYR A 1 309 ? -9.349 7.946 32.618 1.00 82.38 309 TYR A N 1
ATOM 2497 C CA . TYR A 1 309 ? -8.813 6.696 33.159 1.00 82.38 309 TYR A CA 1
ATOM 2498 C C . TYR A 1 309 ? -9.707 5.490 32.828 1.00 82.38 309 TYR A C 1
ATOM 2500 O O . TYR A 1 309 ? -9.417 4.370 33.242 1.00 82.38 309 TYR A O 1
ATOM 2508 N N . GLY A 1 310 ? -10.797 5.699 32.081 1.00 76.00 310 GLY A N 1
ATOM 2509 C CA . GLY A 1 310 ? -11.717 4.645 31.664 1.00 76.00 310 GLY A CA 1
ATOM 2510 C C . GLY A 1 310 ? -12.767 4.272 32.713 1.00 76.00 310 GLY A C 1
ATOM 2511 O O . GLY A 1 310 ? -13.475 3.279 32.534 1.00 76.00 310 GLY A O 1
ATOM 2512 N N . LYS A 1 311 ? -12.929 5.049 33.791 1.00 85.94 311 LYS A N 1
ATOM 2513 C CA . LYS A 1 311 ? -14.012 4.835 34.759 1.00 85.94 311 LYS A CA 1
ATOM 2514 C C . LYS A 1 311 ? -15.342 5.239 34.136 1.00 85.94 311 LYS A C 1
ATOM 2516 O O . LYS A 1 311 ? -15.507 6.366 33.679 1.00 85.94 311 LYS A O 1
ATOM 2521 N N . LEU A 1 312 ? -16.320 4.336 34.162 1.00 88.69 312 LEU A N 1
ATOM 2522 C CA . LEU A 1 312 ? -17.679 4.600 33.684 1.00 88.69 312 LEU A CA 1
ATOM 2523 C C . LEU A 1 312 ? -18.413 5.574 34.626 1.00 88.69 312 LEU A C 1
ATOM 2525 O O . LEU A 1 312 ? -18.607 5.276 35.802 1.00 88.69 312 LEU A O 1
ATOM 2529 N N . LEU A 1 313 ? -18.854 6.713 34.093 1.00 91.88 313 LEU A N 1
ATOM 2530 C CA . LEU A 1 313 ? -19.555 7.792 34.804 1.00 91.88 313 LEU A CA 1
ATOM 2531 C C . LEU A 1 313 ? -21.055 7.833 34.504 1.00 91.88 313 LEU A C 1
ATOM 2533 O O . LEU A 1 313 ? -21.853 8.166 35.383 1.00 91.88 313 LEU A O 1
ATOM 2537 N N . ARG A 1 314 ? -21.451 7.525 33.262 1.00 92.81 314 ARG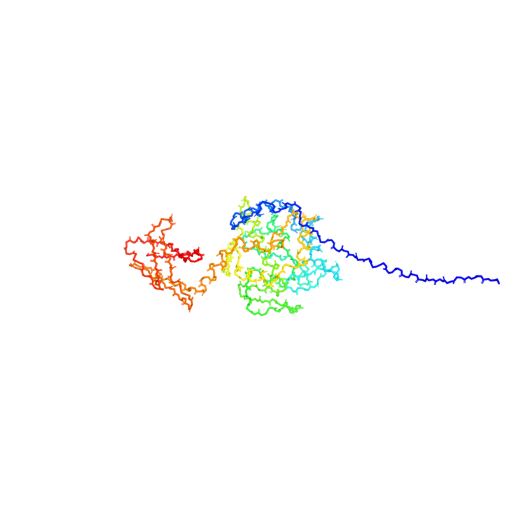 A N 1
ATOM 2538 C CA . ARG A 1 314 ? -22.857 7.454 32.822 1.00 92.81 314 ARG A CA 1
ATOM 2539 C C . ARG A 1 314 ? -23.075 6.258 31.915 1.00 92.81 314 ARG A C 1
ATOM 2541 O O . ARG A 1 314 ? -22.181 5.871 31.172 1.00 92.81 314 ARG A O 1
ATOM 2548 N N . ASN A 1 315 ? -24.282 5.704 31.952 1.00 92.94 315 ASN A N 1
ATOM 2549 C CA . ASN A 1 315 ? -24.703 4.596 31.102 1.00 92.94 315 ASN A CA 1
ATOM 2550 C C . ASN A 1 315 ? -26.202 4.728 30.812 1.00 92.94 315 ASN A C 1
ATOM 2552 O O . ASN A 1 315 ? -27.039 4.274 31.589 1.00 92.94 315 ASN A O 1
ATOM 2556 N N . ILE A 1 316 ? -26.524 5.406 29.721 1.00 90.62 316 ILE A N 1
ATOM 2557 C CA . ILE A 1 316 ? -27.870 5.842 29.360 1.00 90.62 316 ILE A CA 1
ATOM 2558 C C . ILE A 1 316 ? -28.359 4.969 28.217 1.00 90.62 316 ILE A C 1
ATOM 2560 O O . ILE A 1 316 ? -27.621 4.724 27.271 1.00 90.62 316 ILE A O 1
ATOM 2564 N N . LYS A 1 317 ? -29.599 4.496 28.299 1.00 89.19 317 LYS A N 1
ATOM 2565 C CA . LYS A 1 317 ? -30.318 3.920 27.161 1.00 89.19 317 LYS A CA 1
ATOM 2566 C C . LYS A 1 317 ? -31.424 4.892 26.790 1.00 89.19 317 LYS A C 1
ATOM 2568 O O . LYS A 1 317 ? -32.112 5.376 27.685 1.00 89.19 317 LYS A O 1
ATOM 2573 N N . SER A 1 318 ? -31.562 5.190 25.512 1.00 84.12 318 SER A N 1
ATOM 2574 C CA . SER A 1 318 ? -32.559 6.124 25.012 1.00 84.12 318 SER A CA 1
ATOM 2575 C C . SER A 1 318 ? -33.088 5.644 23.676 1.00 84.12 318 SER A C 1
ATOM 2577 O O . SER A 1 318 ? -32.332 5.081 22.891 1.00 84.12 318 SER A O 1
ATOM 2579 N N . ASP A 1 319 ? -34.361 5.934 23.435 1.00 81.25 319 ASP A N 1
ATOM 2580 C CA . ASP A 1 319 ? -35.027 5.754 22.146 1.00 81.25 319 ASP A CA 1
ATOM 2581 C C . ASP A 1 319 ? -35.313 7.123 21.479 1.00 81.25 319 ASP A C 1
ATOM 2583 O O . ASP A 1 319 ? -36.075 7.225 20.519 1.00 81.25 319 ASP A O 1
ATOM 2587 N N . SER A 1 320 ? -34.735 8.202 22.024 1.00 81.50 320 SER A N 1
ATOM 2588 C CA . SER A 1 320 ? -34.878 9.583 21.547 1.00 81.50 320 SER A CA 1
ATOM 2589 C C . SER A 1 320 ? -33.710 9.983 20.649 1.00 81.50 320 SER A C 1
ATOM 2591 O O . SER A 1 320 ? -32.559 9.672 20.961 1.00 81.50 320 SER A O 1
ATOM 2593 N N . SER A 1 321 ? -33.999 10.746 19.590 1.00 80.00 321 SER A N 1
ATOM 2594 C CA . SER A 1 321 ? -32.993 11.373 18.723 1.00 80.00 321 SER A CA 1
ATOM 2595 C C . SER A 1 321 ? -32.216 12.492 19.418 1.00 80.00 321 SER A C 1
ATOM 2597 O O . SER A 1 321 ? -31.122 12.824 18.983 1.00 80.00 321 SER A O 1
ATOM 2599 N N . LEU A 1 322 ? -32.745 13.048 20.510 1.00 87.00 322 LEU A N 1
ATOM 2600 C CA . LEU A 1 322 ? -32.053 14.016 21.357 1.00 87.00 322 LEU A CA 1
ATOM 2601 C C . LEU A 1 322 ? -31.978 13.488 22.789 1.00 87.00 322 LEU A C 1
ATOM 2603 O O . LEU A 1 322 ? -33.003 13.189 23.410 1.00 87.00 322 LEU A O 1
ATOM 2607 N N . VAL A 1 323 ? -30.764 13.399 23.325 1.00 89.94 323 VAL A N 1
ATOM 2608 C CA . VAL A 1 323 ? -30.492 12.955 24.693 1.00 89.94 323 VAL A CA 1
ATOM 2609 C C . VAL A 1 323 ? -29.680 14.017 25.413 1.00 89.94 323 VAL A C 1
ATOM 2611 O O . VAL A 1 323 ? -28.545 14.289 25.038 1.00 89.94 323 VAL A O 1
ATOM 2614 N N . SER A 1 324 ? -30.246 14.593 26.473 1.00 92.38 324 SER A N 1
ATOM 2615 C CA . SER A 1 324 ? -29.523 15.509 27.356 1.00 92.38 324 SER A CA 1
ATOM 2616 C C . SER A 1 324 ? -28.975 14.751 28.560 1.00 92.38 324 SER A C 1
ATOM 2618 O O . SER A 1 324 ? -29.710 14.054 29.263 1.00 92.38 324 SER A O 1
ATOM 2620 N N . ILE A 1 325 ? -27.670 14.856 28.777 1.00 92.00 325 ILE A N 1
ATOM 2621 C CA . ILE A 1 325 ? -26.933 14.134 29.809 1.00 92.00 325 ILE A CA 1
ATOM 2622 C C . ILE A 1 325 ? -26.497 15.145 30.873 1.00 92.00 325 ILE A C 1
ATOM 2624 O O . ILE A 1 325 ? -25.710 16.037 30.557 1.00 92.00 325 ILE A O 1
ATOM 2628 N N . PRO A 1 326 ? -26.974 15.027 32.126 1.00 90.56 326 PRO A N 1
ATOM 2629 C CA . PRO A 1 326 ? -26.565 15.919 33.202 1.00 90.56 326 PRO A CA 1
ATOM 2630 C C . PRO A 1 326 ? -25.134 15.617 33.665 1.00 90.56 326 PRO A C 1
ATOM 2632 O O . PRO A 1 326 ? -24.776 14.463 33.948 1.00 90.56 326 PRO A O 1
ATOM 2635 N N . CYS A 1 327 ? -24.347 16.685 33.775 1.00 88.88 327 CYS A N 1
ATOM 2636 C CA . CYS A 1 327 ? -22.908 16.665 34.026 1.00 88.88 327 CYS A CA 1
ATOM 2637 C C . CYS A 1 327 ? -22.448 17.630 35.133 1.00 88.88 327 CYS A C 1
ATOM 2639 O O . CYS A 1 327 ? -21.249 17.763 35.349 1.00 88.88 327 CYS A O 1
ATOM 2641 N N . SER A 1 328 ? -23.361 18.295 35.847 1.00 87.88 328 SER A N 1
ATOM 2642 C CA . SER A 1 328 ? -23.027 19.307 36.867 1.00 87.88 328 SER A CA 1
ATOM 2643 C C . SER A 1 328 ? -22.174 18.791 38.038 1.00 87.88 328 SER A C 1
ATOM 2645 O O . SER A 1 328 ? -21.562 19.571 38.755 1.00 87.88 328 SER A O 1
ATOM 2647 N N . ASP A 1 329 ? -22.175 17.481 38.270 1.00 89.44 329 ASP A N 1
ATOM 2648 C CA . ASP A 1 329 ? -21.393 16.759 39.282 1.00 89.44 329 ASP A CA 1
ATOM 2649 C C . ASP A 1 329 ? -20.015 16.299 38.777 1.00 89.44 329 ASP A C 1
ATOM 2651 O O . ASP A 1 329 ? -19.212 15.784 39.557 1.00 89.44 329 ASP A O 1
ATOM 2655 N N . LEU A 1 330 ? -19.736 16.441 37.481 1.00 88.00 330 LEU A N 1
ATOM 2656 C CA . LEU A 1 330 ? -18.460 16.050 36.899 1.00 88.00 330 LEU A CA 1
ATOM 2657 C C . LEU A 1 330 ? -17.410 17.129 37.178 1.00 88.00 330 LEU A C 1
ATOM 2659 O O . LEU A 1 330 ? -17.687 18.324 37.133 1.00 88.00 330 LEU A O 1
ATOM 2663 N N . SER A 1 331 ? -16.176 16.720 37.468 1.00 87.50 331 SER A N 1
ATOM 2664 C CA . SER A 1 331 ? -15.067 17.663 37.658 1.00 87.50 331 SER A CA 1
ATOM 2665 C C . SER A 1 331 ? -14.628 18.284 36.325 1.00 87.50 331 SER A C 1
ATOM 2667 O O . SER A 1 331 ? -14.927 17.761 35.251 1.00 87.50 331 SER A O 1
ATOM 2669 N N . THR A 1 332 ? -13.901 19.396 36.352 1.00 84.88 332 THR A N 1
ATOM 2670 C CA . THR A 1 332 ? -13.237 19.918 35.146 1.00 84.88 332 THR A CA 1
ATOM 2671 C C . THR A 1 332 ? -12.251 18.876 34.619 1.00 84.88 332 THR A C 1
ATOM 2673 O O . THR A 1 332 ? -11.441 18.348 35.380 1.00 84.88 332 THR A O 1
ATOM 2676 N N . GLY A 1 333 ? -12.319 18.554 33.329 1.00 81.88 333 GLY A N 1
ATOM 2677 C CA . GLY A 1 333 ? -11.496 17.489 32.761 1.00 81.88 333 GLY A CA 1
ATOM 2678 C C . GLY A 1 333 ? -11.913 17.074 31.358 1.00 81.88 333 GLY A C 1
ATOM 2679 O O . GLY A 1 333 ? -12.825 17.655 30.770 1.00 81.88 333 GLY A O 1
ATOM 2680 N N . ILE A 1 334 ? -11.212 16.069 30.835 1.00 78.19 334 ILE A N 1
ATOM 2681 C CA . ILE A 1 334 ? -11.517 15.439 29.551 1.00 78.19 334 ILE A CA 1
ATOM 2682 C C . ILE A 1 334 ? -12.379 14.198 29.794 1.00 78.19 334 ILE A C 1
ATOM 2684 O O . ILE A 1 334 ? -12.118 13.411 30.703 1.00 78.19 334 ILE A O 1
ATOM 2688 N N . TYR A 1 335 ? -13.387 14.010 28.953 1.00 81.62 335 TYR A N 1
ATOM 2689 C CA . TYR A 1 335 ? -14.306 12.882 29.023 1.00 81.62 335 TYR A CA 1
ATOM 2690 C C . TYR A 1 335 ? -14.405 12.164 27.688 1.00 81.62 335 TYR A C 1
ATOM 2692 O O . TYR A 1 335 ? -14.215 12.758 26.628 1.00 81.62 335 TYR A O 1
ATOM 2700 N N . ILE A 1 336 ? -14.722 10.876 27.762 1.00 80.50 336 ILE A N 1
ATOM 2701 C CA . ILE A 1 336 ? -14.859 9.976 26.624 1.00 80.50 336 ILE A CA 1
ATOM 2702 C C . ILE A 1 336 ? -16.308 9.516 26.555 1.00 80.50 336 ILE A C 1
ATOM 2704 O O . ILE A 1 336 ? -16.786 8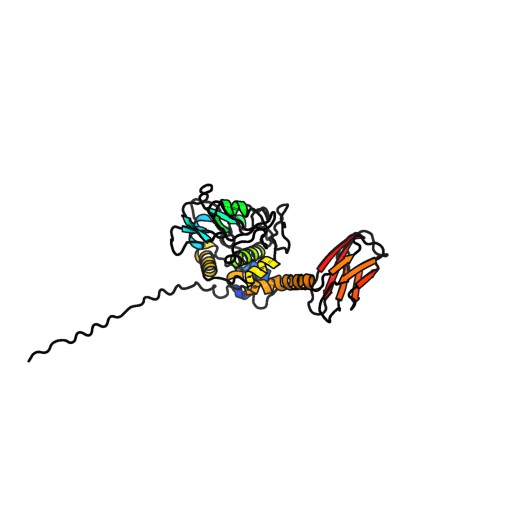.836 27.461 1.00 80.50 336 ILE A O 1
ATOM 2708 N N . MET A 1 337 ? -17.010 9.844 25.473 1.00 82.19 337 MET A N 1
ATOM 2709 C CA . MET A 1 337 ? -18.352 9.313 25.229 1.00 82.19 337 MET A CA 1
ATOM 2710 C C . MET A 1 337 ? -18.306 8.166 24.226 1.00 82.19 337 MET A C 1
ATOM 2712 O O . MET A 1 337 ? -17.655 8.294 23.194 1.00 82.19 337 MET A O 1
ATOM 2716 N N . LYS A 1 338 ? -19.004 7.072 24.539 1.00 80.12 338 LYS A N 1
ATOM 2717 C CA . LYS A 1 338 ? -19.164 5.868 23.727 1.00 80.12 338 LYS A CA 1
ATOM 2718 C C . LYS A 1 338 ? -20.628 5.634 23.390 1.00 80.12 338 LYS A C 1
ATOM 2720 O O . LYS A 1 338 ? -21.449 5.452 24.283 1.00 80.12 338 LYS A O 1
ATOM 2725 N N . PHE A 1 339 ? -20.928 5.557 22.106 1.00 77.50 339 PHE A N 1
ATOM 2726 C CA . PHE A 1 339 ? -22.253 5.219 21.585 1.00 77.50 339 PHE A CA 1
ATOM 2727 C C . PHE A 1 339 ? -22.307 3.725 21.267 1.00 77.50 339 PHE A C 1
ATOM 2729 O O . PHE A 1 339 ? -21.282 3.163 20.904 1.00 77.50 339 PHE A O 1
ATOM 2736 N N . ILE A 1 340 ? -23.454 3.077 21.473 1.00 74.50 340 ILE A N 1
ATOM 2737 C CA . ILE A 1 340 ? -23.725 1.667 21.168 1.00 74.50 340 ILE A CA 1
ATOM 2738 C C . ILE A 1 340 ? -25.144 1.597 20.603 1.00 74.50 340 ILE A C 1
ATOM 2740 O O . ILE A 1 340 ? -26.111 1.825 21.329 1.00 74.50 340 ILE A O 1
ATOM 2744 N N . PHE A 1 341 ? -25.272 1.247 19.331 1.00 72.94 341 PHE A N 1
ATOM 2745 C CA . PHE A 1 341 ? -26.564 1.047 18.672 1.00 72.94 341 PHE A CA 1
ATOM 2746 C C . PHE A 1 341 ? -26.951 -0.432 18.754 1.00 72.94 341 PHE A C 1
ATOM 2748 O O . PHE A 1 341 ? -26.096 -1.298 18.541 1.00 72.94 341 PHE A O 1
ATOM 2755 N N . ILE A 1 342 ? -28.206 -0.716 19.126 1.00 60.03 342 ILE A N 1
ATOM 2756 C CA . ILE A 1 342 ? -28.654 -2.068 19.524 1.00 60.03 342 ILE A CA 1
ATOM 2757 C C . ILE A 1 342 ? -28.480 -3.111 18.410 1.00 60.03 342 ILE A C 1
ATOM 2759 O O . ILE A 1 342 ? -28.230 -4.269 18.736 1.00 60.03 342 ILE A O 1
ATOM 2763 N N . ASP A 1 343 ? -28.471 -2.696 17.142 1.00 56.19 343 ASP A N 1
ATOM 2764 C CA . ASP A 1 343 ? -28.403 -3.639 16.022 1.00 56.19 343 ASP A CA 1
ATOM 2765 C C . ASP A 1 343 ? -26.993 -3.821 15.430 1.00 56.19 343 ASP A C 1
ATOM 2767 O O . ASP A 1 343 ? -26.780 -4.788 14.713 1.00 56.19 343 ASP A O 1
ATOM 2771 N N . ASN A 1 344 ? -26.003 -2.971 15.755 1.00 50.16 344 ASN A N 1
ATOM 2772 C CA . ASN A 1 344 ? -24.708 -2.987 15.044 1.00 50.16 344 ASN A CA 1
ATOM 2773 C C . ASN A 1 344 ? -23.445 -2.849 15.915 1.00 50.16 344 ASN A C 1
ATOM 2775 O O . ASN A 1 344 ? -22.336 -2.851 15.392 1.00 50.16 344 ASN A O 1
ATOM 2779 N N . SER A 1 345 ? -23.555 -2.747 17.245 1.00 44.31 345 SER A N 1
ATOM 2780 C CA . SER A 1 345 ? -22.398 -2.723 18.171 1.00 44.31 345 SER A CA 1
ATOM 2781 C C . SER A 1 345 ? -21.279 -1.708 17.849 1.00 44.31 345 SER A C 1
ATOM 2783 O O . SER A 1 345 ? -20.158 -1.843 18.341 1.00 44.31 345 SER A O 1
ATOM 2785 N N . VAL A 1 346 ? -21.581 -0.659 17.078 1.00 48.31 346 VAL A N 1
ATOM 2786 C CA . VAL A 1 346 ? -20.632 0.412 16.748 1.00 48.31 346 VAL A CA 1
ATOM 2787 C C . VAL A 1 346 ? -20.227 1.154 18.010 1.00 48.31 346 VAL A C 1
ATOM 2789 O O . VAL A 1 346 ? -21.063 1.390 18.878 1.00 48.31 346 VAL A O 1
ATOM 2792 N N . LYS A 1 347 ? -18.939 1.499 18.110 1.00 50.41 347 LYS A N 1
ATOM 2793 C CA . LYS A 1 347 ? -18.339 2.244 19.219 1.00 50.41 347 LYS A CA 1
ATOM 2794 C C . LYS A 1 347 ? -17.652 3.477 18.640 1.00 50.41 347 LYS A C 1
ATOM 2796 O O . LYS A 1 347 ? -16.685 3.338 17.908 1.00 50.41 347 LYS A O 1
ATOM 2801 N N . ARG A 1 348 ? -18.110 4.668 19.011 1.00 56.78 348 ARG A N 1
ATOM 2802 C CA . ARG A 1 348 ? -17.453 5.941 18.667 1.00 56.78 348 ARG A CA 1
ATOM 2803 C C . ARG A 1 348 ? -16.954 6.608 19.936 1.00 56.78 348 ARG A C 1
ATOM 2805 O O . ARG A 1 348 ? -17.681 6.578 20.919 1.00 56.78 348 ARG A O 1
ATOM 2812 N N . LYS A 1 349 ? -15.747 7.179 19.923 1.00 55.72 349 LYS A N 1
ATOM 2813 C CA . LYS A 1 349 ? -15.124 7.883 21.053 1.00 55.72 349 LYS A CA 1
ATOM 2814 C C . LYS A 1 349 ? -15.026 9.365 20.715 1.00 55.72 349 LYS A C 1
ATOM 2816 O O . LYS A 1 349 ? -14.346 9.716 19.763 1.00 55.72 349 LYS A O 1
ATOM 2821 N N . ILE A 1 350 ? -15.675 10.225 21.493 1.00 59.16 350 ILE A N 1
ATOM 2822 C CA . ILE A 1 350 ? -15.537 11.679 21.332 1.00 59.16 350 ILE A CA 1
ATOM 2823 C C . ILE A 1 350 ? -14.992 12.277 22.630 1.00 59.16 350 ILE A C 1
ATOM 2825 O O . ILE A 1 350 ? -15.406 11.871 23.721 1.00 59.16 350 ILE A O 1
ATOM 2829 N N . LEU A 1 351 ? -14.031 13.192 22.481 1.00 49.97 351 LEU A N 1
ATOM 2830 C CA . LEU A 1 351 ? -13.361 13.910 23.562 1.00 49.97 351 LEU A CA 1
ATOM 2831 C C . LEU A 1 351 ? -14.102 15.213 23.868 1.00 49.97 351 LEU A C 1
ATOM 2833 O O . LEU A 1 351 ? -14.317 16.042 22.981 1.00 49.97 351 LEU A O 1
ATOM 2837 N N . PHE A 1 352 ? -14.445 15.413 25.137 1.00 64.81 352 PHE A N 1
ATOM 2838 C CA . PHE A 1 352 ? -15.148 16.609 25.597 1.00 64.81 352 PHE A CA 1
ATOM 2839 C C . PHE A 1 352 ? -14.469 17.228 26.796 1.00 64.81 352 PHE A C 1
ATOM 2841 O O . PHE A 1 352 ? -13.932 16.505 27.634 1.00 64.81 352 PHE A O 1
ATOM 2848 N N . LYS A 1 353 ? -14.547 18.553 26.892 1.00 55.16 353 LYS A N 1
ATOM 2849 C CA . LYS A 1 353 ? -14.060 19.306 28.042 1.00 55.16 353 LYS A CA 1
ATOM 2850 C C . LYS A 1 353 ? -15.245 19.803 28.871 1.00 55.16 353 LYS A C 1
ATOM 2852 O O . LYS A 1 353 ? -16.183 20.345 28.298 1.00 55.16 353 LYS A O 1
ATOM 2857 N N . ASN A 1 354 ? -15.199 19.591 30.183 1.00 54.88 354 ASN A N 1
ATOM 2858 C CA . ASN A 1 354 ? -16.048 20.296 31.155 1.00 54.88 354 ASN A CA 1
ATOM 2859 C C . ASN A 1 354 ? -15.374 21.598 31.589 1.00 54.88 354 ASN A C 1
ATOM 2861 O O . ASN A 1 354 ? -14.126 21.550 31.742 1.00 54.88 354 ASN A O 1
#

Foldseek 3Di:
DDDDDDDDPPPPPPPPPPPPPLDDDPPCLQVCQPPAFAPSNLQSQLVSFEPWFWAACDDPPDALLNLQLVLQQDPVHRQWGQAQQQRDTFGSVQEPVDQRGKYWAQLQDCLQQVVDCDIDSNGPNLRIHIHRPVVSVVQPNAFAADADAQDADPVGGRCWHHDPRYIYGHLQCLLSSLLSLVQSCSNFCPDDPGGNAEEDCDTPPRVPSHNYGDRNVRSLVSNVRNDQDPSLSSSQVSCCPPHGVGGSVCNVPVCNSCRHCVLVVLQVVVCVQFVWDWDDFQDAFKIKIATPHPDDPFLWKWKWKAAPVRHTDDTDTDSDRMDIGTCNPPDFHWMWMWMQGPPRRRTDTDIGTD